Protein AF-0000000080481930 (afdb_homodimer)

pLDDT: mean 88.16, std 13.21, range [44.31, 98.88]

Sequence (294 aa):
MKNIRYVYTVGMKPEAVAERLAEASSGVLSLADGSRSYAIPAHVHHDAEGERLLFRLTDDGTSKKFEFIEATDEATFVCYEDAGTDSWSIFARGPIRVLPDDERPDETTINEMYGGGVRVFDEEIDDLEVHIVELELDELTGRETARMKNIRYVYTVGMKPEAVAERLAEASSGVLSLADGSRSYAIPAHVHHDAEGERLLFRLTDDGTSKKFEFIEATDEATFVCYEDAGTDSWSIFARGPIRVLPDDERPDETTINEMYGGGVRVFDEEIDDLEVHIVELELDELTGRETAR

Secondary structure (DSSP, 8-state):
-TT-PEEEEEEPPHHHHHHHHHH--EEEEEEEEBTEEEEEEEEEEEETTTTEEEEEEEE-S--HHHHHHHH-SBEEEEEEEEETTEEEEEEEEE-EEEPPGGGSPPHHHHHHHH-SPEEEESS-GGG-EEEEEEEE-SEEEEEEE--/-TT-PEEEEEEPPHHHHHHHHHH--EEEEEEEEBTEEEEEEEEEEEETTTTEEEEEEEE-S--HHHHHHHH-SBEEEEEEEEETTEEEEEEEEE-EEEPPGGGSPPHHHHHHHH-SPEEEESS-GGG-EEEEEEEE-SEEEEEEE--

Radius of gyration: 18.74 Å; Cα contacts (8 Å, |Δi|>4): 669; chains: 2; bounding box: 41×58×38 Å

InterPro domains:
  IPR012349 FMN-binding split barrel [G3DSA:2.30.110.10] (6-147)
  IPR024747 Pyridoxamine 5'-phosphate oxidase-related [PF12900] (15-143)

Solvent-accessible surface area (backbone atoms only — not comparable to full-atom values): 15583 Å² total; per-residue (Å²): 126,91,85,67,45,73,36,50,29,36,77,48,54,70,68,58,39,51,51,53,43,64,68,37,57,52,33,36,41,21,22,2,46,43,32,31,22,49,56,42,79,40,47,40,32,61,38,74,90,75,46,28,37,38,30,70,44,68,39,72,83,76,53,65,62,58,60,26,48,74,43,18,54,26,27,18,38,39,35,71,47,82,59,78,84,54,29,39,38,38,43,36,29,23,44,44,44,74,53,52,79,91,71,48,74,53,69,70,56,50,41,61,60,60,73,54,47,52,70,42,66,79,58,76,67,84,70,66,44,79,43,48,33,39,34,39,58,76,39,77,48,24,38,27,46,59,129,126,89,85,66,45,72,37,49,29,35,77,48,54,70,68,59,40,51,52,52,45,64,68,37,59,51,34,36,41,21,23,2,48,42,32,31,22,50,56,42,80,39,47,39,33,62,38,74,91,74,47,29,38,38,30,71,44,70,39,74,83,75,51,65,62,59,60,26,47,73,47,19,55,26,27,19,38,39,36,72,46,83,58,79,83,56,29,38,38,37,44,37,29,23,43,45,45,72,53,52,79,90,70,47,75,53,70,70,57,50,43,63,61,59,73,54,46,51,71,41,66,79,58,76,67,84,70,67,42,78,43,48,32,38,33,39,59,76,41,77,47,26,36,28,46,58,128

Foldseek 3Di:
DPPDDDWDKDWDDPVVLVVVLQVAQWWKKWFDAVPDIDIDIFGWFDDPVQQKIKTKDKDPPPDPPVVRLVRGQKMKTKDKDCPPQKIKMKIFMGGKDWDDPVPDDDPVVVCVRNVDDDDDPPDDPPDIDIIMMMGHGPDMIMMITDD/DPPDDDFDKDWDDPVVLVVVLQPAQWWKKWFDAVPDIDIDIFGWFDDPVQQKIKTKDKDPPPDPPVVRLVRGQKMKTKDKDCPPQKIKMKIFMGGKDWDDPVPDDDPVVVCVRNVDDDDDPPDDPPDIDIIMMMGHGPDMIMMITDD

Structure (mmCIF, N/CA/C/O backbone):
data_AF-0000000080481930-model_v1
#
loop_
_entity.id
_entity.type
_entity.pdbx_description
1 polymer 'Flavin-nucleotide-binding protein'
#
loop_
_atom_site.group_PDB
_atom_site.id
_atom_site.type_symbol
_atom_site.label_atom_id
_atom_site.label_alt_id
_atom_site.label_comp_id
_atom_site.label_asym_id
_atom_site.label_entity_id
_atom_site.label_seq_id
_atom_site.pdbx_PDB_ins_code
_atom_site.Cartn_x
_atom_site.Cartn_y
_atom_site.Cartn_z
_atom_site.occupancy
_atom_site.B_iso_or_equiv
_atom_site.auth_seq_id
_atom_site.auth_comp_id
_atom_site.auth_asym_id
_atom_site.auth_atom_id
_atom_site.pdbx_PDB_model_num
ATOM 1 N N . MET A 1 1 ? 7.074 25.516 13.188 1 44.31 1 MET A N 1
ATOM 2 C CA . MET A 1 1 ? 6.324 24.469 13.883 1 44.31 1 MET A CA 1
ATOM 3 C C . MET A 1 1 ? 7.129 23.906 15.047 1 44.31 1 MET A C 1
ATOM 5 O O . MET A 1 1 ? 8.094 23.172 14.844 1 44.31 1 MET A O 1
ATOM 9 N N . LYS A 1 2 ? 7.16 24.578 16.109 1 56.22 2 LYS A N 1
ATOM 10 C CA . LYS A 1 2 ? 8.125 24.453 17.203 1 56.22 2 LYS A CA 1
ATOM 11 C C . LYS A 1 2 ? 8.047 23.078 17.859 1 56.22 2 LYS A C 1
ATOM 13 O O . LYS A 1 2 ? 9.07 22.531 18.266 1 56.22 2 LYS A O 1
ATOM 18 N N . ASN A 1 3 ? 6.777 22.375 17.938 1 61.62 3 ASN A N 1
ATOM 19 C CA . ASN A 1 3 ? 6.707 21.188 18.781 1 61.62 3 ASN A CA 1
ATOM 20 C C . ASN A 1 3 ? 6.484 19.922 17.969 1 61.62 3 ASN A C 1
ATOM 22 O O . ASN A 1 3 ? 5.773 19.016 18.391 1 61.62 3 ASN A O 1
ATOM 26 N N . ILE A 1 4 ? 6.988 19.953 16.75 1 66.06 4 ILE A N 1
ATOM 27 C CA . ILE A 1 4 ? 6.836 18.734 15.945 1 66.06 4 ILE A CA 1
ATOM 28 C C . ILE A 1 4 ? 8.008 17.797 16.203 1 66.06 4 ILE A C 1
ATOM 30 O O . ILE A 1 4 ? 9.164 18.219 16.234 1 66.06 4 ILE A O 1
ATOM 34 N N . ARG A 1 5 ? 7.668 16.641 16.812 1 72.12 5 ARG A N 1
ATOM 35 C CA . ARG A 1 5 ? 8.695 15.609 16.922 1 72.12 5 ARG A CA 1
ATOM 36 C C . ARG A 1 5 ? 9.008 15 15.562 1 72.12 5 ARG A C 1
ATOM 38 O O . ARG A 1 5 ? 8.102 14.734 14.773 1 72.12 5 ARG A O 1
ATOM 45 N N . TYR A 1 6 ? 10.281 14.938 15.258 1 76.12 6 TYR A N 1
ATOM 46 C CA . TYR A 1 6 ? 10.727 14.328 14.008 1 76.12 6 TYR A CA 1
ATOM 47 C C . TYR A 1 6 ? 11.289 12.938 14.258 1 76.12 6 TYR A C 1
ATOM 49 O O . TYR A 1 6 ? 12.047 12.719 15.203 1 76.12 6 TYR A O 1
ATOM 57 N N . VAL A 1 7 ? 10.719 12.023 13.602 1 77.19 7 VAL A N 1
ATOM 58 C CA . VAL A 1 7 ? 11.289 10.68 13.602 1 77.19 7 VAL A CA 1
ATOM 59 C C . VAL A 1 7 ? 12.156 10.484 12.359 1 77.19 7 VAL A C 1
ATOM 61 O O . VAL A 1 7 ? 11.648 10.453 11.234 1 77.19 7 VAL A O 1
ATOM 64 N N . TYR A 1 8 ? 13.344 10.273 12.562 1 83.25 8 TYR A N 1
ATOM 65 C CA . TYR A 1 8 ? 14.289 10.156 11.461 1 83.25 8 TYR A CA 1
ATOM 66 C C . TYR A 1 8 ? 14.383 8.711 10.977 1 83.25 8 TYR A C 1
ATOM 68 O O . TYR A 1 8 ? 14.477 7.785 11.781 1 83.25 8 TYR A O 1
ATOM 76 N N . THR A 1 9 ? 14.25 8.531 9.664 1 86.12 9 THR A N 1
ATOM 77 C CA . THR A 1 9 ? 14.43 7.223 9.047 1 86.12 9 THR A CA 1
ATOM 78 C C . THR A 1 9 ? 15.703 7.195 8.195 1 86.12 9 THR A C 1
ATOM 80 O O . THR A 1 9 ? 16.094 8.211 7.621 1 86.12 9 THR A O 1
ATOM 83 N N . VAL A 1 10 ? 16.312 6.051 8.156 1 90.56 10 VAL A N 1
ATOM 84 C CA . VAL A 1 10 ? 17.547 5.875 7.391 1 90.56 10 VAL A CA 1
ATOM 85 C C . VAL A 1 10 ? 17.391 4.691 6.438 1 90.56 10 VAL A C 1
ATOM 87 O O . VAL A 1 10 ? 16.547 3.822 6.645 1 90.56 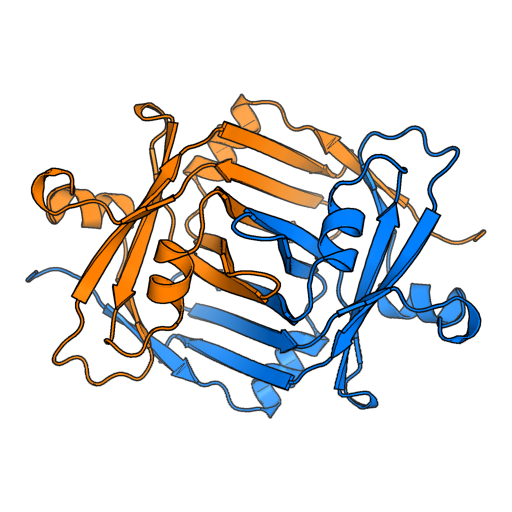10 VAL A O 1
ATOM 90 N N . GLY A 1 11 ? 18.266 4.699 5.441 1 93.69 11 GLY A N 1
ATOM 91 C CA . GLY A 1 11 ? 18.281 3.58 4.512 1 93.69 11 GLY A CA 1
ATOM 92 C C . GLY A 1 11 ? 18.766 2.287 5.137 1 93.69 11 GLY A C 1
ATOM 93 O O . GLY A 1 11 ? 19.672 2.301 5.973 1 93.69 11 GLY A O 1
ATOM 94 N N . MET A 1 12 ? 18.156 1.251 4.719 1 95.06 12 MET A N 1
ATOM 95 C CA . MET A 1 12 ? 18.609 -0.072 5.133 1 95.06 12 MET A CA 1
ATOM 96 C C . MET A 1 12 ? 19.703 -0.59 4.199 1 95.06 12 MET A C 1
ATOM 98 O O . MET A 1 12 ? 19.703 -0.281 3.008 1 95.06 12 MET A O 1
ATOM 102 N N . LYS A 1 13 ? 20.594 -1.407 4.812 1 96 13 LYS A N 1
ATOM 103 C CA . LYS A 1 13 ? 21.547 -2.113 3.959 1 96 13 LYS A CA 1
ATOM 104 C C . LYS A 1 13 ? 20.844 -3.158 3.098 1 96 13 LYS A C 1
ATOM 106 O O . LYS A 1 13 ? 19.812 -3.711 3.498 1 96 13 LYS A O 1
ATOM 111 N N . PRO A 1 14 ? 21.406 -3.422 1.912 1 95.44 14 PRO A N 1
ATOM 112 C CA . PRO A 1 14 ? 20.766 -4.371 0.993 1 95.44 14 PRO A CA 1
ATOM 113 C C . PRO A 1 14 ? 20.5 -5.727 1.642 1 95.44 14 PRO A C 1
ATOM 115 O O . PRO A 1 14 ? 19.469 -6.348 1.37 1 95.44 14 PRO A O 1
ATOM 118 N N . GLU A 1 15 ? 21.375 -6.152 2.475 1 96.19 15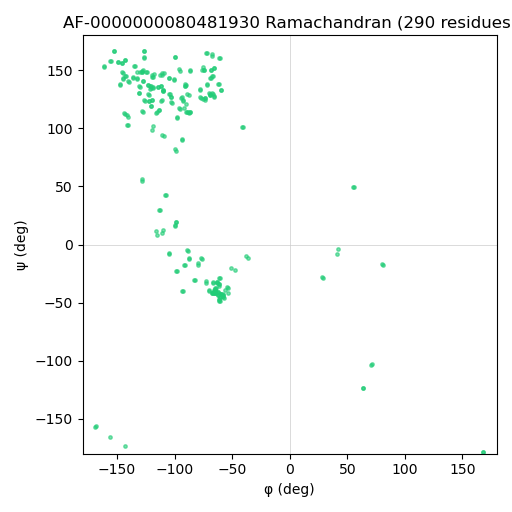 GLU A N 1
ATOM 119 C CA . GLU A 1 15 ? 21.203 -7.449 3.123 1 96.19 15 GLU A CA 1
ATOM 120 C C . GLU A 1 15 ? 20 -7.449 4.051 1 96.19 15 GLU A C 1
ATOM 122 O O . GLU A 1 15 ? 19.266 -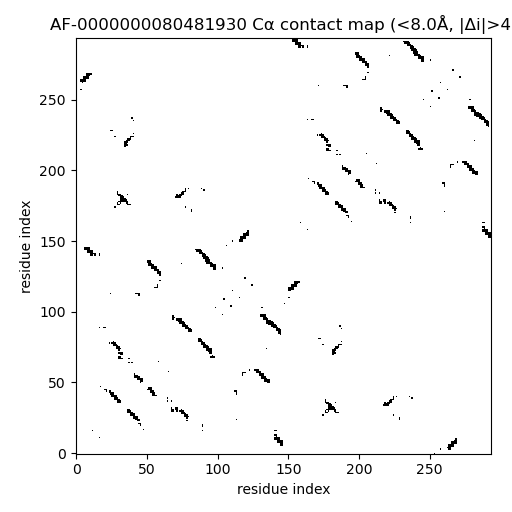8.445 4.133 1 96.19 15 GLU A O 1
ATOM 127 N N . ALA A 1 16 ? 19.812 -6.363 4.793 1 96.25 16 ALA A N 1
ATOM 128 C CA . ALA A 1 16 ? 18.672 -6.23 5.684 1 96.25 16 ALA A CA 1
ATOM 129 C C . ALA A 1 16 ? 17.359 -6.18 4.891 1 96.25 16 ALA A C 1
ATOM 131 O O . ALA A 1 16 ? 16.359 -6.754 5.305 1 96.25 16 ALA A O 1
ATOM 132 N N . VAL A 1 17 ? 17.391 -5.484 3.756 1 96.94 17 VAL A N 1
ATOM 133 C CA . VAL A 1 17 ? 16.219 -5.414 2.879 1 96.94 17 VAL A CA 1
ATOM 134 C C . VAL A 1 17 ? 15.852 -6.812 2.398 1 96.94 17 VAL A C 1
ATOM 136 O O . VAL A 1 17 ? 14.688 -7.215 2.473 1 96.94 17 VAL A O 1
ATOM 139 N N . ALA A 1 18 ? 16.844 -7.543 1.927 1 95.25 18 ALA A N 1
ATOM 140 C CA . ALA A 1 18 ? 16.625 -8.898 1.422 1 95.25 18 ALA A CA 1
ATOM 141 C C . ALA A 1 18 ? 16.062 -9.805 2.514 1 95.25 18 ALA A C 1
ATOM 143 O O . ALA A 1 18 ? 15.172 -10.617 2.258 1 95.25 18 ALA A O 1
ATOM 144 N N . GLU A 1 19 ? 16.594 -9.695 3.676 1 95.62 19 GLU A N 1
ATOM 145 C CA . GLU A 1 19 ? 16.141 -10.5 4.801 1 95.62 19 GLU A CA 1
ATOM 146 C C . GLU A 1 19 ? 14.672 -10.219 5.129 1 95.62 19 GLU A C 1
ATOM 148 O O . GLU A 1 19 ? 13.875 -11.141 5.297 1 95.62 19 GLU A O 1
ATOM 153 N N . ARG A 1 20 ? 14.328 -8.953 5.207 1 94.94 20 ARG A N 1
ATOM 154 C CA . ARG A 1 20 ? 12.953 -8.586 5.523 1 94.94 20 ARG A CA 1
ATOM 155 C C . ARG A 1 20 ? 11.992 -9.031 4.418 1 94.94 20 ARG A C 1
ATOM 157 O O . ARG A 1 20 ? 10.883 -9.477 4.699 1 94.94 20 ARG A O 1
ATOM 164 N N . LEU A 1 21 ? 12.453 -8.906 3.219 1 95.12 21 LEU A N 1
ATOM 165 C CA . LEU A 1 21 ? 11.617 -9.336 2.102 1 95.12 21 LEU A CA 1
ATOM 166 C C . LEU A 1 21 ? 11.414 -10.844 2.115 1 95.12 21 LEU A C 1
ATOM 168 O O . LEU A 1 21 ? 10.328 -11.336 1.803 1 95.12 21 LEU A O 1
ATOM 172 N N . ALA A 1 22 ? 12.461 -11.547 2.404 1 92.94 22 ALA A N 1
ATOM 173 C CA . ALA A 1 22 ? 12.375 -13 2.463 1 92.94 22 ALA A CA 1
ATOM 174 C C . ALA A 1 22 ? 11.383 -13.453 3.525 1 92.94 22 ALA A C 1
ATOM 176 O O . ALA A 1 22 ? 10.742 -14.5 3.381 1 92.94 22 ALA A O 1
ATOM 177 N N . GLU A 1 23 ? 11.211 -12.672 4.551 1 91.25 23 GLU A N 1
ATOM 178 C CA . GLU A 1 23 ? 10.328 -13.008 5.664 1 91.25 23 GLU A CA 1
ATOM 179 C C . GLU A 1 23 ? 8.914 -12.484 5.434 1 91.25 23 GLU A C 1
ATOM 181 O O . GLU A 1 23 ? 7.969 -12.906 6.105 1 91.25 23 GLU A O 1
ATOM 186 N N . ALA A 1 24 ? 8.852 -11.57 4.52 1 90.25 24 ALA A N 1
ATOM 187 C CA . ALA A 1 24 ? 7.547 -10.961 4.281 1 90.25 24 ALA A CA 1
ATOM 188 C C . ALA A 1 24 ? 6.586 -11.961 3.639 1 90.25 24 ALA A C 1
ATOM 190 O O . ALA A 1 24 ? 6.938 -12.625 2.662 1 90.25 24 ALA A O 1
ATOM 191 N N . SER A 1 25 ? 5.387 -12.109 4.227 1 90.06 25 SER A N 1
ATOM 192 C CA . SER A 1 25 ? 4.355 -12.969 3.656 1 90.06 25 SER A CA 1
ATOM 193 C C . SER A 1 25 ? 3.346 -12.164 2.848 1 90.06 25 SER A C 1
ATOM 195 O O . SER A 1 25 ? 2.658 -12.703 1.982 1 90.06 25 SER A O 1
ATOM 197 N N . SER A 1 26 ? 3.256 -10.867 3.16 1 92.94 26 SER A N 1
ATOM 198 C CA . SER A 1 26 ? 2.289 -10.016 2.475 1 92.94 26 SER A CA 1
ATOM 199 C C . SER A 1 26 ? 2.752 -8.562 2.443 1 92.94 26 SER A C 1
ATOM 201 O O . SER A 1 26 ? 3.684 -8.188 3.16 1 92.94 26 SER A O 1
ATOM 203 N N . GLY A 1 27 ? 2.123 -7.762 1.64 1 96.38 27 GLY A N 1
ATOM 204 C CA . GLY A 1 27 ? 2.254 -6.324 1.482 1 96.38 27 GLY A CA 1
ATOM 205 C C . GLY A 1 27 ? 1.151 -5.711 0.637 1 96.38 27 GLY A C 1
ATOM 206 O O . GLY A 1 27 ? 0.035 -6.234 0.592 1 96.38 27 GLY A O 1
ATOM 207 N N . VAL A 1 28 ? 1.446 -4.578 0.073 1 97.81 28 VAL A N 1
ATOM 208 C CA . VAL A 1 28 ? 0.467 -3.891 -0.762 1 97.81 28 VAL A CA 1
ATOM 209 C C . VAL A 1 28 ? 1.027 -3.707 -2.17 1 97.81 28 VAL A C 1
ATOM 211 O O . VAL A 1 28 ? 2.092 -3.111 -2.348 1 97.81 28 VAL A O 1
ATOM 214 N N . LEU A 1 29 ? 0.359 -4.266 -3.123 1 98.38 29 LEU A N 1
ATOM 215 C CA . LEU A 1 29 ? 0.676 -4.09 -4.535 1 98.38 29 LEU A CA 1
ATOM 216 C C . LEU A 1 29 ? -0.125 -2.939 -5.133 1 98.38 29 LEU A C 1
ATOM 218 O O . LEU A 1 29 ? -1.356 -2.932 -5.062 1 98.38 29 LEU A O 1
ATOM 222 N N . SER A 1 30 ? 0.559 -1.999 -5.691 1 98.69 30 SER A N 1
ATOM 223 C CA . SER A 1 30 ? -0.059 -0.799 -6.242 1 98.69 30 SER A CA 1
ATOM 224 C C . SER A 1 30 ? 0.025 -0.787 -7.766 1 98.69 30 SER A C 1
ATOM 226 O O . SER A 1 30 ? 1.093 -1.018 -8.336 1 98.69 30 SER A O 1
ATOM 228 N N . LEU A 1 31 ? -1.053 -0.501 -8.406 1 98.69 31 LEU A N 1
ATOM 229 C CA . LEU A 1 31 ? -1.226 -0.505 -9.859 1 98.69 31 LEU A CA 1
ATOM 230 C C . LEU A 1 31 ? -1.786 0.829 -10.344 1 98.69 31 LEU A C 1
ATOM 232 O O . LEU A 1 31 ? -2.225 1.651 -9.531 1 98.69 31 LEU A O 1
ATOM 236 N N . ALA A 1 32 ? -1.719 1.029 -11.656 1 98.69 32 ALA A N 1
ATOM 237 C CA . ALA A 1 32 ? -2.143 2.324 -12.18 1 98.69 32 ALA A CA 1
ATOM 238 C C . ALA A 1 32 ? -2.824 2.17 -13.539 1 98.69 32 ALA A C 1
ATOM 240 O O . ALA A 1 32 ? -2.432 1.321 -14.344 1 98.69 32 ALA A O 1
ATOM 241 N N . ASP A 1 33 ? -3.801 2.936 -13.766 1 98.44 33 ASP A N 1
ATOM 242 C CA . ASP A 1 33 ? -4.461 3.152 -15.055 1 98.44 33 ASP A CA 1
ATOM 243 C C . ASP A 1 33 ? -4.836 4.621 -15.234 1 98.44 33 ASP A C 1
ATOM 245 O O . ASP A 1 33 ? -5.871 5.074 -14.742 1 98.44 33 ASP A O 1
ATOM 249 N N . GLY A 1 34 ? -4.023 5.324 -16.047 1 98.31 34 GLY A N 1
ATOM 250 C CA . GLY A 1 34 ? -4.223 6.762 -16.125 1 98.31 34 GLY A CA 1
ATOM 251 C C . GLY A 1 34 ? -3.967 7.473 -14.82 1 98.31 34 GLY A C 1
ATOM 252 O O . GLY A 1 34 ? -2.879 7.359 -14.25 1 98.31 34 GLY A O 1
ATOM 253 N N . SER A 1 35 ? -4.984 8.195 -14.359 1 98.62 35 SER A N 1
ATOM 254 C CA . SER A 1 35 ? -4.875 8.945 -13.109 1 98.62 35 SER A CA 1
ATOM 255 C C . SER A 1 35 ? -5.527 8.195 -11.953 1 98.62 35 SER A C 1
ATOM 257 O O . SER A 1 35 ? -5.793 8.773 -10.898 1 98.62 35 SER A O 1
ATOM 259 N N . ARG A 1 36 ? -5.766 6.922 -12.164 1 98.5 36 ARG A N 1
ATOM 260 C CA . ARG A 1 36 ? -6.402 6.09 -11.148 1 98.5 36 ARG A CA 1
ATOM 261 C C . ARG A 1 36 ? -5.422 5.066 -10.586 1 98.5 36 ARG A C 1
ATOM 263 O O . ARG A 1 36 ? -4.793 4.32 -11.336 1 98.5 36 ARG A O 1
ATOM 270 N N . SER A 1 37 ? -5.254 5.074 -9.336 1 98.44 37 SER A N 1
ATOM 271 C CA . SER A 1 37 ? -4.465 4.043 -8.672 1 98.44 37 SER A CA 1
ATOM 272 C C . SER A 1 37 ? -5.352 2.93 -8.133 1 98.44 37 SER A C 1
ATOM 274 O O . SER A 1 37 ? -6.523 3.156 -7.824 1 98.44 37 SER A O 1
ATOM 276 N N . TYR A 1 38 ? -4.844 1.761 -8.062 1 97.38 38 TYR A N 1
ATOM 277 C CA . TYR A 1 38 ? -5.512 0.604 -7.477 1 97.38 38 TYR A CA 1
ATOM 278 C C . TYR A 1 38 ? -4.523 -0.254 -6.695 1 97.38 38 TYR A C 1
ATOM 280 O O . TYR A 1 38 ? -3.631 -0.873 -7.277 1 97.38 38 TYR A O 1
ATOM 288 N N . ALA A 1 39 ? -4.664 -0.275 -5.41 1 97.62 39 ALA A N 1
ATOM 289 C CA . ALA A 1 39 ? -3.773 -1.046 -4.543 1 97.62 39 ALA A CA 1
ATOM 290 C C . ALA A 1 39 ? -4.516 -2.205 -3.887 1 97.62 39 ALA A C 1
ATOM 292 O O . ALA A 1 39 ? -5.672 -2.061 -3.482 1 97.62 39 ALA A O 1
ATOM 293 N N . ILE A 1 40 ? -3.857 -3.295 -3.684 1 94.69 40 ILE A N 1
ATOM 294 C CA . ILE A 1 40 ? -4.461 -4.465 -3.053 1 94.69 40 ILE A CA 1
ATOM 295 C C . ILE A 1 40 ? -3.459 -5.113 -2.104 1 94.69 40 ILE A C 1
ATOM 297 O O . ILE A 1 40 ? -2.26 -5.148 -2.387 1 94.69 40 ILE A O 1
ATOM 301 N N . PRO A 1 41 ? -3.984 -5.566 -0.958 1 94.38 41 PRO A N 1
ATOM 302 C CA . PRO A 1 41 ? -3.119 -6.484 -0.214 1 94.38 41 PRO A CA 1
ATOM 303 C C . PRO A 1 41 ? -2.811 -7.762 -0.989 1 94.38 41 PRO A C 1
ATOM 305 O O . PRO A 1 41 ? -3.686 -8.305 -1.667 1 94.38 41 PRO A O 1
ATOM 308 N N . ALA A 1 42 ? -1.593 -8.227 -0.955 1 92.75 42 ALA A N 1
ATOM 309 C CA . ALA A 1 42 ? -1.213 -9.406 -1.722 1 92.75 42 ALA A CA 1
ATOM 310 C C . ALA A 1 42 ? -0.138 -10.211 -0.994 1 92.75 42 ALA A C 1
ATOM 312 O O . ALA A 1 42 ? 0.79 -9.641 -0.418 1 92.75 42 ALA A O 1
ATOM 313 N N . HIS A 1 43 ? -0.319 -11.523 -1.01 1 91.5 43 HIS A N 1
ATOM 314 C CA . HIS A 1 43 ? 0.778 -12.391 -0.604 1 91.5 43 HIS A CA 1
ATOM 315 C C . HIS A 1 43 ? 1.935 -12.32 -1.595 1 91.5 43 HIS A C 1
ATOM 317 O O . HIS A 1 43 ? 1.717 -12.25 -2.807 1 91.5 43 HIS A O 1
ATOM 323 N N . VAL A 1 44 ? 3.127 -12.422 -1.032 1 95.31 44 VAL A N 1
ATOM 324 C CA . VAL A 1 44 ? 4.285 -12.211 -1.893 1 95.31 44 VAL A CA 1
ATOM 325 C C . VAL A 1 44 ? 5.34 -13.281 -1.609 1 95.31 44 VAL A C 1
ATOM 327 O O . VAL A 1 44 ? 5.48 -13.734 -0.473 1 95.31 44 VAL A O 1
ATOM 330 N N . HIS A 1 45 ? 5.984 -13.68 -2.617 1 95.38 45 HIS A N 1
ATOM 331 C CA . HIS A 1 45 ? 7.215 -14.453 -2.541 1 95.38 45 HIS A CA 1
ATOM 332 C C . HIS A 1 45 ? 8.375 -13.719 -3.205 1 95.38 45 HIS A C 1
ATOM 334 O O . HIS A 1 45 ? 8.273 -13.305 -4.363 1 95.38 45 HIS A O 1
ATOM 340 N N . HIS A 1 46 ? 9.414 -13.531 -2.455 1 96.88 46 HIS A N 1
ATOM 341 C CA . HIS A 1 46 ? 10.609 -12.93 -3.018 1 96.88 46 HIS A CA 1
ATOM 342 C C . HIS A 1 46 ? 11.508 -13.984 -3.66 1 96.88 46 HIS A C 1
ATOM 344 O O . HIS A 1 46 ? 12.047 -14.852 -2.969 1 96.88 46 HIS A O 1
ATOM 350 N N . ASP A 1 47 ? 11.664 -13.93 -4.926 1 95.31 47 ASP A N 1
ATOM 351 C CA . ASP A 1 47 ? 12.625 -14.742 -5.66 1 95.31 47 ASP A CA 1
ATOM 352 C C . ASP A 1 47 ? 13.945 -13.992 -5.844 1 95.31 47 ASP A C 1
ATOM 354 O O . ASP A 1 47 ? 14.164 -13.344 -6.867 1 95.31 47 ASP A O 1
ATOM 358 N N . ALA A 1 48 ? 14.852 -14.156 -4.93 1 92.94 48 ALA A N 1
ATOM 359 C CA . ALA A 1 48 ? 16.094 -13.398 -4.902 1 92.94 48 ALA A CA 1
ATOM 360 C C . ALA A 1 48 ? 16.953 -13.711 -6.121 1 92.94 48 ALA A C 1
ATOM 362 O O . ALA A 1 48 ? 17.562 -12.812 -6.707 1 92.94 48 ALA A O 1
ATOM 363 N N . GLU A 1 49 ? 17.047 -14.906 -6.527 1 92 49 GLU A N 1
ATOM 364 C CA . GLU A 1 49 ? 17.859 -15.312 -7.668 1 92 49 GLU A CA 1
ATOM 365 C C . GLU A 1 49 ? 17.344 -14.695 -8.961 1 92 49 GLU A C 1
ATOM 367 O O . GLU A 1 49 ? 18.125 -14.273 -9.812 1 92 49 GLU A O 1
ATOM 372 N N . GLY A 1 50 ? 16.062 -14.609 -9.07 1 93.56 50 GLY A N 1
ATOM 373 C CA . GLY A 1 50 ? 15.453 -14.055 -10.273 1 93.56 50 GLY A CA 1
ATOM 374 C C . GLY A 1 50 ? 15.273 -12.555 -10.203 1 93.56 50 GLY A C 1
ATOM 375 O O . GLY A 1 50 ? 14.789 -11.938 -11.156 1 93.56 50 GLY A O 1
ATOM 376 N N . GLU A 1 51 ? 15.57 -11.93 -9.023 1 95.75 51 GLU A N 1
ATOM 377 C CA . GLU A 1 51 ? 15.398 -10.5 -8.805 1 95.75 51 GLU A CA 1
ATOM 378 C C . GLU A 1 51 ? 13.969 -10.062 -9.102 1 95.75 51 GLU A C 1
ATOM 380 O O . GLU A 1 51 ? 13.742 -9.117 -9.852 1 95.75 51 GLU A O 1
ATOM 385 N N . ARG A 1 52 ? 13.117 -10.812 -8.523 1 97.94 52 ARG A N 1
ATOM 386 C CA . ARG A 1 52 ? 11.703 -10.539 -8.781 1 97.94 52 ARG A CA 1
ATOM 387 C C . ARG A 1 52 ? 10.852 -10.898 -7.57 1 97.94 52 ARG A C 1
ATOM 389 O O . ARG A 1 52 ? 11.297 -11.633 -6.684 1 97.94 52 ARG A O 1
ATOM 396 N N . LEU A 1 53 ? 9.727 -10.297 -7.523 1 98.31 53 LEU A N 1
ATOM 397 C CA . LEU A 1 53 ? 8.656 -10.688 -6.621 1 98.31 53 LEU A CA 1
ATOM 398 C C . LEU A 1 53 ? 7.547 -11.414 -7.371 1 98.31 53 LEU A C 1
ATOM 400 O O . LEU A 1 53 ? 7.211 -11.047 -8.5 1 98.31 53 LEU A O 1
ATOM 404 N N . LEU A 1 54 ? 6.98 -12.391 -6.711 1 97.25 54 LEU A N 1
ATOM 405 C CA . LEU A 1 54 ? 5.867 -13.156 -7.266 1 97.25 54 LEU A CA 1
ATOM 406 C C . LEU A 1 54 ? 4.637 -13.055 -6.371 1 97.25 54 LEU A C 1
ATOM 408 O O . LEU A 1 54 ? 4.746 -13.18 -5.148 1 97.25 54 LEU A O 1
ATOM 412 N N . PHE A 1 55 ? 3.498 -12.82 -6.984 1 95.75 55 PHE A N 1
ATOM 413 C CA . PHE A 1 55 ? 2.217 -12.727 -6.293 1 95.75 55 PHE A CA 1
ATOM 414 C C . PHE A 1 55 ? 1.236 -13.758 -6.824 1 95.75 55 PHE A C 1
ATOM 416 O O . PHE A 1 55 ? 1.125 -13.953 -8.039 1 95.75 55 PHE A O 1
ATOM 423 N N . ARG A 1 56 ? 0.539 -14.391 -5.941 1 92.19 56 ARG A N 1
ATOM 424 C CA . ARG A 1 56 ? -0.561 -15.273 -6.297 1 92.19 56 ARG A CA 1
ATOM 425 C C . ARG A 1 56 ? -1.9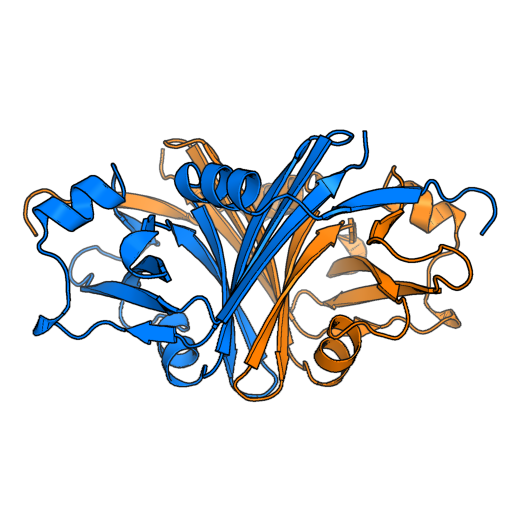04 -14.57 -6.164 1 92.19 56 ARG A C 1
ATOM 427 O O . ARG A 1 56 ? -2.332 -14.242 -5.059 1 92.19 56 ARG A O 1
ATOM 434 N N . LEU A 1 57 ? -2.529 -14.297 -7.254 1 91.31 57 LEU A N 1
ATOM 435 C CA . LEU A 1 57 ? -3.779 -13.547 -7.254 1 91.31 57 LEU A CA 1
ATOM 436 C C . LEU A 1 57 ? -4.91 -14.367 -7.859 1 91.31 57 LEU A C 1
ATOM 438 O O . LEU A 1 57 ? -4.703 -15.086 -8.844 1 91.31 57 LEU A O 1
ATOM 442 N N . THR A 1 58 ? -6.043 -14.164 -7.281 1 86.31 58 THR A N 1
ATOM 443 C CA . THR A 1 58 ? -7.223 -14.852 -7.805 1 86.31 58 THR A CA 1
ATOM 444 C C . THR A 1 58 ? -8.047 -13.914 -8.68 1 86.31 58 THR A C 1
ATOM 446 O O . THR A 1 58 ? -8.062 -12.703 -8.461 1 86.31 58 THR A O 1
ATOM 449 N N . ASP A 1 59 ? -8.547 -14.516 -9.68 1 79.94 59 ASP A N 1
ATOM 450 C CA . ASP A 1 59 ? -9.43 -13.805 -10.602 1 79.94 59 ASP A CA 1
ATOM 451 C C . ASP A 1 59 ? -10.836 -14.406 -10.586 1 79.94 59 ASP A C 1
ATOM 453 O O . ASP A 1 59 ? -11.023 -15.562 -10.953 1 79.94 59 ASP A O 1
ATOM 457 N N . ASP A 1 60 ? -11.773 -13.602 -10.094 1 67.62 60 ASP A N 1
ATOM 458 C CA . ASP A 1 60 ? -13.141 -14.109 -10.188 1 67.62 60 ASP A CA 1
ATOM 459 C C . ASP A 1 60 ? -13.859 -13.516 -11.391 1 67.62 60 ASP A C 1
ATOM 461 O O . ASP A 1 60 ? -15.086 -13.586 -11.484 1 67.62 60 ASP A O 1
ATOM 465 N N . GLY A 1 61 ? -13.109 -13.023 -12.305 1 62.53 61 GLY A N 1
ATOM 466 C CA . GLY A 1 61 ? -13.664 -12.461 -13.523 1 62.53 61 GLY A CA 1
ATOM 467 C C . GLY A 1 61 ? -14.188 -11.055 -13.352 1 62.53 61 GLY A C 1
ATOM 468 O O . GLY A 1 61 ? -14.508 -10.375 -14.336 1 62.53 61 GLY A O 1
ATOM 469 N N . THR A 1 62 ? -14.391 -10.633 -12.242 1 56.88 62 THR A N 1
ATOM 470 C CA . THR A 1 62 ? -14.977 -9.32 -11.977 1 56.88 62 THR A CA 1
ATOM 471 C C . THR A 1 62 ? -13.945 -8.383 -11.359 1 56.88 62 THR A C 1
ATOM 473 O O . THR A 1 62 ? -14.234 -7.211 -11.102 1 56.88 62 THR A O 1
ATOM 476 N N . SER A 1 63 ? -12.695 -8.898 -11.398 1 66.69 63 SER A N 1
ATOM 477 C CA . SER A 1 63 ? -11.773 -8.18 -10.531 1 66.69 63 SER A CA 1
ATOM 478 C C . SER A 1 63 ? -11.086 -7.039 -11.273 1 66.69 63 SER A C 1
ATOM 480 O O . SER A 1 63 ? -10.633 -7.211 -12.406 1 66.69 63 SER A O 1
ATOM 482 N N . LYS A 1 64 ? -11.219 -5.879 -10.844 1 83.25 64 LYS A N 1
ATOM 483 C CA . LYS A 1 64 ? -10.539 -4.656 -11.258 1 83.25 64 LYS A CA 1
ATOM 484 C C . LYS A 1 64 ? -9.023 -4.848 -11.273 1 83.25 64 LYS A C 1
ATOM 486 O O . LYS A 1 64 ? -8.32 -4.199 -12.055 1 83.25 64 LYS A O 1
ATOM 491 N N . LYS A 1 65 ? -8.594 -5.832 -10.57 1 86.5 65 LYS A N 1
ATOM 492 C CA . LYS A 1 65 ? -7.145 -5.891 -10.375 1 86.5 65 LYS A CA 1
ATOM 493 C C . LYS A 1 65 ? -6.43 -6.312 -11.656 1 86.5 65 LYS A C 1
ATOM 495 O O . LYS A 1 65 ? -5.375 -5.77 -11.992 1 86.5 65 LYS A O 1
ATOM 500 N N . PHE A 1 66 ? -7.008 -7.129 -12.508 1 91.25 66 PHE A N 1
ATOM 501 C CA . PHE A 1 66 ? -6.293 -7.586 -13.688 1 91.25 66 PHE A CA 1
ATOM 502 C C . PHE A 1 66 ? -6.391 -6.555 -14.812 1 91.25 66 PHE A C 1
ATOM 504 O O . PHE A 1 66 ? -5.477 -6.434 -15.625 1 91.25 66 PHE A O 1
ATOM 511 N N . GLU A 1 67 ? -7.469 -5.824 -14.852 1 93.69 67 GLU A N 1
ATOM 512 C CA . GLU A 1 67 ? -7.516 -4.684 -15.766 1 93.69 67 GLU A CA 1
ATOM 513 C C . GLU A 1 67 ? -6.402 -3.684 -15.453 1 93.69 67 GLU A C 1
ATOM 515 O O . GLU A 1 67 ? -5.73 -3.193 -16.359 1 93.69 67 GLU A O 1
ATOM 520 N N . PHE A 1 68 ? -6.191 -3.43 -14.188 1 96.81 68 PHE A N 1
ATOM 521 C CA . PHE A 1 68 ? -5.133 -2.512 -13.789 1 96.81 68 PHE A CA 1
ATOM 522 C C . PHE A 1 68 ? -3.76 -3.096 -14.102 1 96.81 68 PHE A C 1
ATOM 524 O O . PHE A 1 68 ? -2.848 -2.369 -14.5 1 96.81 68 PHE A O 1
ATOM 531 N N . ILE A 1 69 ? -3.611 -4.367 -13.844 1 96.88 69 ILE A N 1
ATOM 532 C CA . ILE A 1 69 ? -2.322 -4.984 -14.141 1 96.88 69 ILE A CA 1
ATOM 533 C C . ILE A 1 69 ? -1.994 -4.812 -15.625 1 96.88 69 ILE A C 1
ATOM 535 O O . ILE A 1 69 ? -0.859 -4.488 -15.977 1 96.88 69 ILE A O 1
ATOM 539 N N . GLU A 1 70 ? -2.957 -5.012 -16.516 1 96.25 70 GLU A N 1
ATOM 540 C CA . GLU A 1 70 ? -2.756 -4.863 -17.953 1 96.25 70 GLU A CA 1
ATOM 541 C C . GLU A 1 70 ? -2.387 -3.426 -18.312 1 96.25 70 GLU A C 1
ATOM 543 O O . GLU A 1 70 ? -1.62 -3.193 -19.25 1 96.25 70 GLU A O 1
ATOM 548 N N . ALA A 1 71 ? -2.889 -2.51 -17.609 1 98.06 71 ALA A N 1
ATOM 549 C CA . ALA A 1 71 ? -2.688 -1.094 -17.906 1 98.06 71 ALA A CA 1
ATOM 550 C C . ALA A 1 71 ? -1.406 -0.573 -17.25 1 98.06 71 ALA A C 1
ATOM 552 O O . ALA A 1 71 ? -0.948 0.528 -17.578 1 98.06 71 ALA A O 1
ATOM 553 N N . THR A 1 72 ? -0.794 -1.329 -16.359 1 98.62 72 THR A N 1
ATOM 554 C CA . THR A 1 72 ? 0.333 -0.863 -15.555 1 98.62 72 THR A CA 1
ATOM 555 C C . THR A 1 72 ? 1.657 -1.243 -16.203 1 98.62 72 THR A C 1
ATOM 557 O O . THR A 1 72 ? 1.917 -2.422 -16.453 1 98.62 72 THR A O 1
ATOM 560 N N . ASP A 1 73 ? 2.541 -0.237 -16.422 1 98.62 73 ASP A N 1
ATOM 561 C CA . ASP A 1 73 ? 3.895 -0.486 -16.906 1 98.62 73 ASP A CA 1
ATOM 562 C C . ASP A 1 73 ? 4.879 -0.631 -15.75 1 98.62 73 ASP A C 1
ATOM 564 O O . ASP A 1 73 ? 5.852 -1.386 -15.844 1 98.62 73 ASP A O 1
ATOM 568 N N . GLU A 1 74 ? 4.695 0.156 -14.805 1 98.75 74 GLU A N 1
ATOM 569 C CA . GLU A 1 74 ? 5.523 0.131 -13.602 1 98.75 74 GLU A CA 1
ATOM 570 C C . GLU A 1 74 ? 4.66 0.064 -12.344 1 98.75 74 GLU A C 1
ATOM 572 O O . GLU A 1 74 ? 3.898 0.99 -12.055 1 98.75 74 GLU A O 1
ATOM 577 N N . ALA A 1 75 ? 4.73 -0.995 -11.617 1 98.88 75 ALA A N 1
ATOM 578 C CA . ALA A 1 75 ? 3.998 -1.194 -10.367 1 98.88 75 ALA A CA 1
ATOM 579 C C . ALA A 1 75 ? 4.891 -0.931 -9.164 1 98.88 75 ALA A C 1
ATOM 581 O O . ALA A 1 75 ? 6.117 -0.866 -9.289 1 98.88 75 ALA A O 1
ATOM 582 N N . THR A 1 76 ? 4.344 -0.7 -8.031 1 98.75 76 THR A N 1
ATOM 583 C CA . THR A 1 76 ? 5.035 -0.572 -6.754 1 98.75 76 THR A CA 1
ATOM 584 C C . THR A 1 76 ? 4.492 -1.579 -5.742 1 98.75 76 THR A C 1
ATOM 586 O O . THR A 1 76 ? 3.289 -1.84 -5.703 1 98.75 76 THR A O 1
ATOM 589 N N . PHE A 1 77 ? 5.32 -2.176 -5.023 1 98.81 77 PHE A N 1
ATOM 590 C CA . PHE A 1 77 ? 4.992 -3.01 -3.871 1 98.81 77 PHE A CA 1
ATOM 591 C C . PHE A 1 77 ? 5.613 -2.447 -2.6 1 98.81 77 PHE A C 1
ATOM 593 O O . PHE A 1 77 ? 6.781 -2.055 -2.596 1 98.81 77 PHE A O 1
ATOM 600 N N . VAL A 1 78 ? 4.848 -2.396 -1.528 1 98.38 78 VAL A N 1
ATOM 601 C CA . VAL A 1 78 ? 5.34 -1.934 -0.235 1 98.38 78 VAL A CA 1
ATOM 602 C C . VAL A 1 78 ? 4.957 -2.936 0.853 1 98.38 78 VAL A C 1
ATOM 604 O O . VAL A 1 78 ? 3.805 -3.365 0.93 1 98.38 78 VAL A O 1
ATOM 607 N N . CYS A 1 79 ? 5.875 -3.326 1.645 1 97.12 79 CYS A N 1
ATOM 608 C CA . CYS A 1 79 ? 5.594 -3.967 2.926 1 97.12 79 CYS A CA 1
ATOM 609 C C . CYS A 1 79 ? 6.273 -3.221 4.066 1 97.12 79 CYS A C 1
ATOM 611 O O . CYS A 1 79 ? 7.297 -2.564 3.863 1 97.12 79 CYS A O 1
ATOM 613 N N . TYR A 1 80 ? 5.598 -3.264 5.246 1 94.31 80 TYR A N 1
ATOM 614 C CA . TYR A 1 80 ? 6.09 -2.416 6.328 1 94.31 80 TYR A CA 1
ATOM 615 C C . TYR A 1 80 ? 5.672 -2.969 7.688 1 94.31 80 TYR A C 1
ATOM 617 O O . TYR A 1 80 ? 4.789 -3.828 7.77 1 94.31 80 TYR A O 1
ATOM 625 N N . GLU A 1 81 ? 6.34 -2.611 8.648 1 90.69 81 GLU A N 1
ATOM 626 C CA . GLU A 1 81 ? 5.969 -2.773 10.055 1 90.69 81 GLU A CA 1
ATOM 627 C C . GLU A 1 81 ? 6.035 -1.441 10.797 1 90.69 81 GLU A C 1
ATOM 629 O O . GLU A 1 81 ? 7.02 -0.708 10.68 1 90.69 81 GLU A O 1
ATOM 634 N N . ASP A 1 82 ? 4.895 -1.145 11.391 1 86.56 82 ASP A N 1
ATOM 635 C CA . ASP A 1 82 ? 4.812 0.058 12.211 1 86.56 82 ASP A CA 1
ATOM 636 C C . ASP A 1 82 ? 4.664 -0.297 13.688 1 86.56 82 ASP A C 1
ATOM 638 O O . ASP A 1 82 ? 3.555 -0.553 14.164 1 86.56 82 ASP A O 1
ATOM 642 N N . ALA A 1 83 ? 5.777 -0.351 14.375 1 78.69 83 ALA A N 1
ATOM 643 C CA . ALA A 1 83 ? 5.773 -0.634 15.805 1 78.69 83 ALA A CA 1
ATOM 644 C C . ALA A 1 83 ? 6.109 0.616 16.609 1 78.69 83 ALA A C 1
ATOM 646 O O . ALA A 1 83 ? 6.91 0.56 17.547 1 78.69 83 ALA A O 1
ATOM 647 N N . GLY A 1 84 ? 5.52 1.707 16.172 1 72.94 84 GLY A N 1
ATOM 648 C CA . GLY A 1 84 ? 5.785 2.941 16.906 1 72.94 84 GLY A CA 1
ATOM 649 C C . GLY A 1 84 ? 7.195 3.463 16.688 1 72.94 84 GLY A C 1
ATOM 650 O O . GLY A 1 84 ? 7.547 3.891 15.594 1 72.94 84 GLY A O 1
ATOM 651 N N . THR A 1 85 ? 8.039 3.219 17.734 1 71.38 85 THR A N 1
ATOM 652 C CA . THR A 1 85 ? 9.398 3.756 17.719 1 71.38 85 THR A CA 1
ATOM 653 C C . THR A 1 85 ? 10.305 2.902 16.844 1 71.38 85 THR A C 1
ATOM 655 O O . THR A 1 85 ? 11.383 3.342 16.438 1 71.38 85 THR A O 1
ATOM 658 N N . ASP A 1 86 ? 9.938 1.775 16.562 1 84.5 86 ASP A N 1
ATOM 659 C CA . ASP A 1 86 ? 10.68 0.904 15.656 1 84.5 86 ASP A CA 1
ATOM 660 C C . ASP A 1 86 ? 9.836 0.549 14.43 1 84.5 86 ASP A C 1
ATOM 662 O O . ASP A 1 86 ? 8.898 -0.245 14.516 1 84.5 86 ASP A O 1
ATOM 666 N N . SER A 1 87 ? 10.133 1.233 13.32 1 90.38 87 SER A N 1
ATOM 667 C CA . SER A 1 87 ? 9.367 0.974 12.102 1 90.38 87 SER A CA 1
ATOM 668 C C . SER A 1 87 ? 10.289 0.786 10.898 1 90.38 87 SER A C 1
ATOM 670 O O . SER A 1 87 ? 11.43 1.25 10.906 1 90.38 87 SER A O 1
ATOM 672 N N . TRP A 1 88 ? 9.875 0.011 10.031 1 93.19 88 TRP A N 1
ATOM 673 C CA . TRP A 1 88 ? 10.594 -0.153 8.773 1 93.19 88 TRP A CA 1
ATOM 674 C C . TRP A 1 88 ? 9.625 -0.342 7.609 1 93.19 88 TRP A C 1
ATOM 676 O O . TRP A 1 88 ? 8.445 -0.646 7.82 1 93.19 88 TRP A O 1
ATOM 686 N N . SER A 1 89 ? 10.062 -0.09 6.449 1 95.12 89 SER A N 1
ATOM 687 C CA . SER A 1 89 ? 9.32 -0.353 5.219 1 95.12 89 SER A CA 1
ATOM 688 C C . SER A 1 89 ? 10.266 -0.753 4.086 1 95.12 89 SER A C 1
ATOM 690 O O . SER A 1 89 ? 11.438 -0.379 4.086 1 95.12 89 SER A O 1
ATOM 692 N N . ILE A 1 90 ? 9.805 -1.551 3.242 1 97.19 90 ILE A N 1
ATOM 693 C CA . ILE A 1 90 ? 10.477 -1.912 1.997 1 97.19 90 ILE A CA 1
ATOM 694 C C . ILE A 1 90 ? 9.656 -1.409 0.809 1 97.19 90 ILE A C 1
ATOM 696 O O . ILE A 1 90 ? 8.43 -1.525 0.798 1 97.19 90 ILE A O 1
ATOM 700 N N . PHE A 1 91 ? 10.344 -0.857 -0.092 1 96.81 91 PHE A N 1
ATOM 701 C CA . PHE A 1 91 ? 9.781 -0.308 -1.322 1 96.81 91 PHE A CA 1
ATOM 702 C C . PHE A 1 91 ? 10.414 -0.965 -2.543 1 96.81 91 PHE A C 1
ATOM 704 O O . PHE A 1 91 ? 11.633 -0.946 -2.703 1 96.81 91 PHE A O 1
ATOM 711 N N . ALA A 1 92 ? 9.586 -1.541 -3.398 1 98.38 92 ALA A N 1
ATOM 712 C CA . ALA A 1 92 ? 10.023 -2.17 -4.641 1 98.38 92 ALA A CA 1
ATOM 713 C C . ALA A 1 92 ? 9.242 -1.633 -5.836 1 98.38 92 ALA A C 1
ATOM 715 O O . ALA A 1 92 ? 8.023 -1.43 -5.75 1 98.38 92 ALA A O 1
ATOM 716 N N . ARG A 1 93 ? 9.906 -1.442 -6.938 1 98.44 93 ARG A N 1
ATOM 717 C CA . ARG A 1 93 ? 9.266 -0.912 -8.133 1 98.44 93 ARG A CA 1
ATOM 718 C C . ARG A 1 93 ? 9.828 -1.565 -9.391 1 98.44 93 ARG A C 1
ATOM 720 O O . ARG A 1 93 ? 11.016 -1.873 -9.461 1 98.44 93 ARG A O 1
ATOM 727 N N . GLY A 1 94 ? 9.008 -1.764 -10.367 1 98.81 94 GLY A N 1
ATOM 728 C CA . GLY A 1 94 ? 9.414 -2.295 -11.656 1 98.81 94 GLY A CA 1
ATOM 729 C C . GLY A 1 94 ? 8.25 -2.719 -12.523 1 98.81 94 GLY A C 1
ATOM 730 O O . GLY A 1 94 ? 7.09 -2.492 -12.164 1 98.81 94 GLY A O 1
ATOM 731 N N . PRO A 1 95 ? 8.547 -3.242 -13.688 1 98.88 95 PRO A N 1
ATOM 732 C CA . PRO A 1 95 ? 7.484 -3.727 -14.562 1 98.88 95 PRO A CA 1
ATOM 733 C C . PRO A 1 95 ? 6.738 -4.926 -13.984 1 98.88 95 PRO A C 1
ATOM 735 O O . PRO A 1 95 ? 7.316 -5.707 -13.227 1 98.88 95 PRO A O 1
ATOM 738 N N . ILE A 1 96 ? 5.52 -5.059 -14.352 1 98.81 96 ILE A N 1
ATOM 739 C CA . ILE A 1 96 ? 4.656 -6.113 -13.836 1 98.81 96 ILE A CA 1
ATOM 740 C C . ILE A 1 96 ? 4.008 -6.867 -14.992 1 98.81 96 ILE A C 1
ATOM 742 O O . ILE A 1 96 ? 3.699 -6.273 -16.031 1 98.81 96 ILE A O 1
ATOM 746 N N . ARG A 1 97 ? 3.762 -8.117 -14.805 1 98.19 97 ARG A N 1
ATOM 747 C CA . ARG A 1 97 ? 3.053 -8.906 -15.805 1 98.19 97 ARG A CA 1
ATOM 748 C C . ARG A 1 97 ? 2.479 -10.18 -15.195 1 98.19 97 ARG A C 1
ATOM 750 O O . ARG A 1 97 ? 3.002 -10.688 -14.203 1 98.19 97 ARG A O 1
ATOM 757 N N . VAL A 1 98 ? 1.406 -10.648 -15.812 1 97.19 98 VAL A N 1
ATOM 758 C CA . VAL A 1 98 ? 0.916 -11.984 -15.508 1 97.19 98 VAL A CA 1
ATOM 759 C C . VAL A 1 98 ? 1.789 -13.023 -16.203 1 97.19 98 VAL A C 1
ATOM 761 O O . VAL A 1 98 ? 2.023 -12.938 -17.422 1 97.19 98 VAL A O 1
ATOM 764 N N . LEU A 1 99 ? 2.314 -13.984 -15.383 1 97.44 99 LEU A N 1
ATOM 765 C CA . LEU A 1 99 ? 3.123 -15.023 -16 1 97.44 99 LEU A CA 1
ATOM 766 C C . LEU A 1 99 ? 2.266 -15.914 -16.906 1 97.44 99 LEU A C 1
ATOM 768 O O . LEU A 1 99 ? 1.192 -16.359 -16.5 1 97.44 99 LEU A O 1
ATOM 772 N N . PRO A 1 100 ? 2.734 -16.094 -18.094 1 96.94 100 PRO A N 1
ATOM 773 C CA . PRO A 1 100 ? 2.016 -17.047 -18.938 1 96.94 100 PRO A CA 1
ATOM 774 C C . PRO A 1 100 ? 2.133 -18.484 -18.422 1 96.94 100 PRO A C 1
ATOM 776 O O . PRO A 1 100 ? 3.014 -18.781 -17.609 1 96.94 100 PRO A O 1
ATOM 779 N N . ASP A 1 101 ? 1.289 -19.344 -18.859 1 92.69 101 ASP A N 1
ATOM 780 C CA . ASP A 1 101 ? 1.18 -20.719 -18.375 1 92.69 101 ASP A CA 1
ATOM 781 C C . ASP A 1 101 ? 2.521 -21.438 -18.453 1 92.69 101 ASP A C 1
ATOM 783 O O . ASP A 1 101 ? 2.879 -22.203 -17.562 1 92.69 101 ASP A O 1
ATOM 787 N N . ASP A 1 102 ? 3.248 -21.266 -19.469 1 95.12 102 ASP A N 1
ATOM 788 C CA . ASP A 1 102 ? 4.477 -22.016 -19.703 1 95.12 102 ASP A CA 1
ATOM 789 C C . ASP A 1 102 ? 5.613 -21.5 -18.828 1 95.12 102 ASP A C 1
ATOM 791 O O . ASP A 1 102 ? 6.656 -22.141 -18.703 1 95.12 102 ASP A O 1
ATOM 795 N N . GLU A 1 103 ? 5.469 -20.328 -18.172 1 95.81 103 GLU A N 1
ATOM 796 C CA . GLU A 1 103 ? 6.484 -19.781 -17.281 1 95.81 103 GLU A CA 1
ATOM 797 C C . GLU A 1 103 ? 6.094 -19.938 -15.82 1 95.81 103 GLU A C 1
ATOM 799 O O . GLU A 1 103 ? 6.898 -19.688 -14.922 1 95.81 103 GLU A O 1
ATOM 804 N N . ARG A 1 104 ? 4.957 -20.359 -15.625 1 93.44 104 ARG A N 1
ATOM 805 C CA . ARG A 1 104 ? 4.473 -20.516 -14.258 1 93.44 104 ARG A CA 1
ATOM 806 C C . ARG A 1 104 ? 5.152 -21.703 -13.578 1 93.44 104 ARG A C 1
ATOM 808 O O . ARG A 1 104 ? 5.367 -22.75 -14.195 1 93.44 104 ARG A O 1
ATOM 815 N N . PRO A 1 105 ? 5.527 -21.469 -12.266 1 90.62 105 PRO A N 1
ATOM 816 C CA . PRO A 1 105 ? 5.973 -22.641 -11.531 1 90.62 105 PRO A CA 1
ATOM 817 C C . PRO A 1 105 ? 4.883 -23.703 -11.406 1 90.62 105 PRO A C 1
ATOM 819 O O . PRO A 1 105 ? 3.703 -23.422 -11.617 1 90.62 105 PRO A O 1
ATOM 822 N N . ASP A 1 106 ? 5.336 -24.906 -11.125 1 89.06 106 ASP A N 1
ATOM 823 C CA . ASP A 1 106 ? 4.34 -25.953 -10.906 1 89.06 106 ASP A CA 1
ATOM 824 C C . ASP A 1 106 ? 3.613 -25.75 -9.578 1 89.06 106 ASP A C 1
ATOM 826 O O . ASP A 1 106 ? 4.059 -24.984 -8.734 1 89.06 106 ASP A O 1
ATOM 830 N N . GLU A 1 107 ? 2.529 -26.422 -9.422 1 84 107 GLU A N 1
ATOM 831 C CA . GLU A 1 107 ? 1.638 -26.25 -8.281 1 84 107 GLU A CA 1
ATOM 832 C C . GLU A 1 107 ? 2.369 -26.516 -6.965 1 84 107 GLU A C 1
ATOM 834 O O . GLU A 1 107 ? 2.146 -25.812 -5.977 1 84 107 GLU A O 1
ATOM 839 N N . THR A 1 108 ? 3.146 -27.578 -6.926 1 87.44 108 THR A N 1
ATOM 840 C CA . THR A 1 108 ? 3.9 -27.906 -5.723 1 87.44 108 THR A CA 1
ATOM 841 C C . THR A 1 108 ? 4.812 -26.75 -5.316 1 87.44 108 THR A C 1
ATOM 843 O O . THR A 1 108 ? 4.867 -26.391 -4.141 1 87.44 108 THR A O 1
ATOM 846 N N . THR A 1 109 ? 5.531 -26.188 -6.27 1 89.75 109 THR A N 1
ATOM 847 C CA . THR A 1 109 ? 6.43 -25.062 -6.027 1 89.75 109 THR A CA 1
ATOM 848 C C . THR A 1 109 ? 5.652 -23.844 -5.543 1 89.75 109 THR A C 1
ATOM 850 O O . THR A 1 109 ? 6.062 -23.172 -4.59 1 89.75 109 THR A O 1
ATOM 853 N N . ILE A 1 110 ? 4.566 -23.578 -6.145 1 88.44 110 ILE A N 1
ATOM 854 C CA . ILE A 1 110 ? 3.725 -22.453 -5.762 1 88.44 110 ILE A CA 1
ATOM 855 C C . ILE A 1 110 ? 3.262 -22.609 -4.316 1 88.44 110 ILE A C 1
ATOM 857 O O . ILE A 1 110 ? 3.32 -21.672 -3.527 1 88.44 110 ILE A O 1
ATOM 861 N N . ASN A 1 111 ? 2.842 -23.75 -3.951 1 85.31 111 ASN A N 1
ATOM 862 C CA . ASN A 1 111 ? 2.385 -24.016 -2.59 1 85.31 111 ASN A CA 1
ATOM 863 C C . ASN A 1 111 ? 3.508 -23.812 -1.575 1 85.31 111 ASN A C 1
ATOM 865 O O . ASN A 1 111 ? 3.271 -23.344 -0.465 1 85.31 111 ASN A O 1
ATOM 869 N N . GLU A 1 112 ? 4.613 -24.25 -1.948 1 86.31 112 GLU A N 1
ATOM 870 C CA . GLU A 1 112 ? 5.773 -24.078 -1.075 1 86.31 112 GLU A CA 1
ATOM 871 C C . GLU A 1 112 ? 6.113 -22.594 -0.899 1 86.31 112 GLU A C 1
ATOM 873 O O . GLU A 1 112 ? 6.496 -22.172 0.192 1 86.31 112 GLU A O 1
ATOM 878 N N . MET A 1 113 ? 6.035 -21.859 -1.983 1 87.69 113 MET A N 1
ATOM 879 C CA . MET A 1 113 ? 6.367 -20.438 -1.971 1 87.69 113 MET A CA 1
ATOM 880 C C . MET A 1 113 ? 5.445 -19.672 -1.023 1 87.69 113 MET A C 1
ATOM 882 O O . MET A 1 113 ? 5.883 -18.75 -0.337 1 87.69 113 MET A O 1
ATOM 886 N N . TYR A 1 114 ? 4.203 -20.062 -0.891 1 86.19 114 TYR A N 1
ATOM 887 C CA . TYR A 1 114 ? 3.24 -19.25 -0.153 1 86.19 114 TYR A CA 1
ATOM 888 C C . TYR A 1 114 ? 2.746 -19.984 1.089 1 86.19 114 TYR A C 1
ATOM 890 O O . TYR A 1 114 ? 2.094 -19.391 1.949 1 86.19 114 TYR A O 1
ATOM 898 N N . GLY A 1 115 ? 3.439 -21.109 1.426 1 71.69 115 GLY A N 1
ATOM 899 C CA . GLY A 1 115 ? 3.217 -21.875 2.637 1 71.69 115 GLY A CA 1
ATOM 900 C C . GLY A 1 115 ? 1.746 -22.047 2.971 1 71.69 115 GLY A C 1
ATOM 901 O O . GLY A 1 115 ? 1.403 -22.609 4.02 1 71.69 115 GLY A O 1
ATOM 902 N N . GLY A 1 116 ? 0.771 -21.484 2.264 1 64.88 116 GLY A N 1
ATOM 903 C CA . GLY A 1 116 ? -0.599 -21.516 2.754 1 64.88 116 GLY A CA 1
ATOM 904 C C . GLY A 1 116 ? -1.63 -21.375 1.649 1 64.88 116 GLY A C 1
ATOM 905 O O . GLY A 1 116 ? -1.318 -21.594 0.475 1 64.88 116 GLY A O 1
ATOM 906 N N . GLY A 1 117 ? -2.893 -21.094 2.129 1 66 117 GLY A N 1
ATOM 907 C CA . GLY A 1 117 ? -4.074 -21.062 1.281 1 66 117 GLY A CA 1
ATOM 908 C C . GLY A 1 117 ? -4.164 -19.797 0.445 1 66 117 GLY A C 1
ATOM 909 O O . GLY A 1 117 ? -3.461 -18.812 0.707 1 66 117 GLY A O 1
ATOM 910 N N . VAL A 1 118 ? -4.75 -19.938 -0.659 1 68.75 118 VAL A N 1
ATOM 911 C CA . VAL A 1 118 ? -5.102 -18.812 -1.522 1 68.75 118 VAL A CA 1
ATOM 912 C C . VAL A 1 118 ? -6.305 -18.078 -0.939 1 68.75 118 VAL A C 1
ATOM 914 O O . VAL A 1 118 ? -7.309 -18.688 -0.577 1 68.75 118 VAL A O 1
ATOM 917 N N . ARG A 1 119 ? -6.102 -16.828 -0.752 1 69.12 119 ARG A N 1
ATOM 918 C CA . ARG A 1 119 ? -7.207 -16.031 -0.237 1 69.12 119 ARG A CA 1
ATOM 919 C C . ARG A 1 119 ? -8.266 -15.789 -1.313 1 69.12 119 ARG A C 1
ATOM 921 O O . ARG A 1 119 ? -7.934 -15.398 -2.436 1 69.12 119 ARG A O 1
ATOM 928 N N . VAL A 1 120 ? -9.5 -16.125 -1 1 66.81 120 VAL A N 1
ATOM 929 C CA . VAL A 1 120 ? -10.617 -15.969 -1.919 1 66.81 120 VAL A CA 1
ATOM 930 C C . VAL A 1 120 ? -11.688 -15.078 -1.287 1 66.81 120 VAL A C 1
ATOM 932 O O . VAL A 1 120 ? -11.93 -15.148 -0.081 1 66.81 120 VAL A O 1
ATOM 935 N N . PHE A 1 121 ? -12.062 -14.078 -2.094 1 61.72 121 PHE A N 1
ATOM 936 C CA . PHE A 1 121 ? -13.094 -13.141 -1.653 1 61.72 121 PHE A CA 1
ATOM 937 C C . PHE A 1 121 ? -14.477 -13.625 -2.066 1 61.72 121 PHE A C 1
ATOM 939 O O . PHE A 1 121 ? -14.773 -13.742 -3.258 1 61.72 121 PHE A O 1
ATOM 946 N N . ASP A 1 122 ? -15.461 -13.523 -1.171 1 55.97 122 ASP A N 1
ATOM 947 C CA . ASP A 1 122 ? -16.906 -13.734 -1.26 1 55.97 122 ASP A CA 1
ATOM 948 C C . ASP A 1 122 ? -17.25 -14.773 -2.33 1 55.97 122 ASP A C 1
ATOM 950 O O . ASP A 1 122 ? -18.422 -15.047 -2.586 1 55.97 122 ASP A O 1
ATOM 954 N N . GLU A 1 123 ? -16.531 -14.945 -3.322 1 50.75 123 GLU A N 1
ATOM 955 C CA . GLU A 1 123 ? -17.125 -15.523 -4.516 1 50.75 123 GLU A CA 1
ATOM 956 C C . GLU A 1 123 ? -17.281 -17.031 -4.379 1 50.75 123 GLU A C 1
ATOM 958 O O . GLU A 1 123 ? -16.547 -17.672 -3.607 1 50.75 123 GLU A O 1
ATOM 963 N N . GLU A 1 124 ? -18.438 -17.406 -4.754 1 47.78 124 GLU A N 1
ATOM 964 C CA . GLU A 1 124 ? -18.734 -18.797 -5.07 1 47.78 124 GLU A CA 1
ATOM 965 C C . GLU A 1 124 ? -17.594 -19.438 -5.852 1 47.78 124 GLU A C 1
ATOM 967 O O . GLU A 1 124 ? -17.078 -18.844 -6.801 1 47.78 124 GLU A O 1
ATOM 972 N N . ILE A 1 125 ? -16.844 -20.172 -5.164 1 51.69 125 ILE A N 1
ATOM 973 C CA . ILE A 1 125 ? -15.641 -20.922 -5.523 1 51.69 125 ILE A CA 1
ATOM 974 C C . ILE A 1 125 ? -15.789 -21.484 -6.934 1 51.69 125 ILE A C 1
ATOM 976 O O . ILE A 1 125 ? -14.805 -21.938 -7.535 1 51.69 125 ILE A O 1
ATOM 980 N N . ASP A 1 126 ? -16.859 -21.469 -7.488 1 53.59 126 ASP A N 1
ATOM 981 C CA . ASP A 1 126 ? -16.875 -22.484 -8.539 1 53.59 126 ASP A CA 1
ATOM 982 C C . ASP A 1 126 ? -15.898 -22.125 -9.656 1 53.59 126 ASP A C 1
ATOM 984 O O . ASP A 1 126 ? -15.32 -23.016 -10.289 1 53.59 126 ASP A O 1
ATOM 988 N N . ASP A 1 127 ? -15.68 -20.828 -9.93 1 61.19 127 ASP A N 1
ATOM 989 C CA . ASP A 1 127 ? -14.844 -20.625 -11.109 1 61.19 127 ASP A CA 1
ATOM 990 C C . ASP A 1 127 ? -13.68 -19.688 -10.812 1 61.19 127 ASP A C 1
ATOM 992 O O . ASP A 1 127 ? -13.383 -18.781 -11.594 1 61.19 127 ASP A O 1
ATOM 996 N N . LEU A 1 128 ? -12.883 -20.062 -9.75 1 72.31 128 LEU A N 1
ATOM 997 C CA . LEU A 1 128 ? -11.766 -19.203 -9.367 1 72.31 128 LEU A CA 1
ATOM 998 C C . LEU A 1 128 ? -10.5 -19.609 -10.117 1 72.31 128 LEU A C 1
ATOM 1000 O O . LEU A 1 128 ? -10.156 -20.797 -10.172 1 72.31 128 LEU A O 1
ATOM 1004 N N . GLU A 1 129 ? -10.047 -18.641 -11 1 81.38 129 GLU A N 1
ATOM 1005 C CA . GLU A 1 129 ? -8.734 -18.844 -11.617 1 81.38 129 GLU A CA 1
ATOM 1006 C C . GLU A 1 129 ? -7.629 -18.203 -10.781 1 81.38 129 GLU A C 1
ATOM 1008 O O . GLU A 1 129 ? -7.805 -17.109 -10.242 1 81.38 129 GLU A O 1
ATOM 1013 N N . VAL A 1 130 ? -6.527 -18.969 -10.68 1 86.38 130 VAL A N 1
ATOM 1014 C CA . VAL A 1 130 ? -5.363 -18.469 -9.945 1 86.38 130 VAL A CA 1
ATOM 1015 C C . VAL A 1 130 ? -4.281 -18.047 -10.938 1 86.38 130 VAL A C 1
ATOM 1017 O O . VAL A 1 130 ? -3.939 -18.781 -11.852 1 86.38 130 VAL A O 1
ATOM 1020 N N . HIS A 1 131 ? -3.775 -16.859 -10.781 1 91.75 131 HIS A N 1
ATOM 1021 C CA . HIS A 1 131 ? -2.693 -16.328 -11.602 1 91.75 131 HIS A CA 1
ATOM 1022 C C . HIS A 1 131 ? -1.464 -16.016 -10.758 1 91.75 131 HIS A C 1
ATOM 1024 O O . HIS A 1 131 ? -1.588 -15.656 -9.586 1 91.75 131 HIS A O 1
ATOM 1030 N N . ILE A 1 132 ? -0.311 -16.219 -11.406 1 95.12 132 ILE A N 1
ATOM 1031 C CA . ILE A 1 132 ? 0.931 -15.742 -10.812 1 95.12 132 ILE A CA 1
ATOM 1032 C C . ILE A 1 132 ? 1.378 -14.469 -11.523 1 95.12 132 ILE A C 1
ATOM 1034 O O . ILE A 1 132 ? 1.475 -14.438 -12.75 1 95.12 132 ILE A O 1
ATOM 1038 N N . VAL A 1 133 ? 1.61 -13.469 -10.781 1 97.19 133 VAL A N 1
ATOM 1039 C CA . VAL A 1 133 ? 2.023 -12.164 -11.289 1 97.19 133 VAL A CA 1
ATOM 1040 C C . VAL A 1 133 ? 3.467 -11.883 -10.883 1 97.19 133 VAL A C 1
ATOM 1042 O O . VAL A 1 133 ? 3.857 -12.148 -9.742 1 97.19 133 VAL A O 1
ATOM 1045 N N . GLU A 1 134 ? 4.195 -11.383 -11.797 1 98.62 134 GLU A N 1
ATOM 1046 C CA . GLU A 1 134 ? 5.602 -11.062 -11.57 1 98.62 134 GLU A CA 1
ATOM 1047 C C . GLU A 1 134 ? 5.824 -9.555 -11.547 1 98.62 134 GLU A C 1
ATOM 1049 O O . GLU A 1 134 ? 5.301 -8.828 -12.406 1 98.62 134 GLU A O 1
ATOM 1054 N N . LEU A 1 135 ? 6.531 -9.078 -10.578 1 98.88 135 LEU A N 1
ATOM 1055 C CA . LEU A 1 135 ? 7.109 -7.742 -10.539 1 98.88 135 LEU A CA 1
ATOM 1056 C C . LEU A 1 135 ? 8.633 -7.809 -10.586 1 98.88 135 LEU A C 1
ATOM 1058 O O . LEU A 1 135 ? 9.266 -8.359 -9.688 1 98.88 135 LEU A O 1
ATOM 1062 N N . GLU A 1 136 ? 9.227 -7.297 -11.617 1 98.75 136 GLU A N 1
ATOM 1063 C CA . GLU A 1 136 ? 10.68 -7.188 -11.672 1 98.75 136 GLU A CA 1
ATOM 1064 C C . GLU A 1 136 ? 11.18 -6.055 -10.773 1 98.75 136 GLU A C 1
ATOM 1066 O O . GLU A 1 136 ? 10.484 -5.051 -10.586 1 98.75 136 GLU A O 1
ATOM 1071 N N . LEU A 1 137 ? 12.398 -6.254 -10.266 1 98.38 137 LEU A N 1
ATOM 1072 C CA . LEU A 1 137 ? 12.898 -5.293 -9.281 1 98.38 137 LEU A CA 1
ATOM 1073 C C . LEU A 1 137 ? 13.836 -4.289 -9.938 1 98.38 137 LEU A C 1
ATOM 1075 O O . LEU A 1 137 ? 15.062 -4.406 -9.82 1 98.38 137 LEU A O 1
ATOM 1079 N N . ASP A 1 138 ? 13.328 -3.301 -10.547 1 98.12 138 ASP A N 1
ATOM 1080 C CA . ASP A 1 138 ? 14.141 -2.197 -11.047 1 98.12 138 ASP A CA 1
ATOM 1081 C C . ASP A 1 138 ? 14.695 -1.357 -9.898 1 98.12 138 ASP A C 1
ATOM 1083 O O . ASP A 1 138 ? 15.812 -0.848 -9.977 1 98.12 138 ASP A O 1
ATOM 1087 N N . GLU A 1 139 ? 13.922 -1.13 -8.891 1 97.19 139 GLU A N 1
ATOM 1088 C CA . GLU A 1 139 ? 14.312 -0.439 -7.664 1 97.19 139 GLU A CA 1
ATOM 1089 C C . GLU A 1 139 ? 13.891 -1.23 -6.43 1 97.19 139 GLU A C 1
ATOM 1091 O O . GLU A 1 139 ? 12.789 -1.786 -6.387 1 97.19 139 GLU A O 1
ATOM 1096 N N . LEU A 1 140 ? 14.711 -1.337 -5.484 1 97.44 140 LEU A N 1
ATOM 1097 C CA . LEU A 1 140 ? 14.469 -1.977 -4.195 1 97.44 140 LEU A CA 1
ATOM 1098 C C . LEU A 1 140 ? 15.18 -1.229 -3.074 1 97.44 140 LEU A C 1
ATOM 1100 O O . LEU A 1 140 ? 16.422 -1.169 -3.049 1 97.44 140 LEU A O 1
ATOM 1104 N N . THR A 1 141 ? 14.375 -0.634 -2.217 1 96.06 141 THR A N 1
ATOM 1105 C CA . THR A 1 141 ? 14.945 0.139 -1.117 1 96.06 141 THR A CA 1
ATOM 1106 C C . THR A 1 141 ? 14.227 -0.178 0.193 1 96.06 141 THR A C 1
ATOM 1108 O O . THR A 1 141 ? 13.125 -0.73 0.186 1 96.06 141 THR A O 1
ATOM 1111 N N . GLY A 1 142 ? 14.914 -0.002 1.225 1 95.88 142 GLY A N 1
ATOM 1112 C CA . GLY A 1 142 ? 14.359 -0.14 2.564 1 95.88 142 GLY A CA 1
ATOM 1113 C C . GLY A 1 142 ? 14.719 1.019 3.477 1 95.88 142 GLY A C 1
ATOM 1114 O O . GLY A 1 142 ? 15.82 1.562 3.396 1 95.88 142 GLY A O 1
ATOM 1115 N N . ARG A 1 143 ? 13.773 1.377 4.305 1 93.31 143 ARG A N 1
ATOM 1116 C CA . ARG A 1 143 ? 14.008 2.398 5.32 1 93.31 143 ARG A CA 1
ATOM 1117 C C . ARG A 1 143 ? 13.594 1.903 6.699 1 93.31 143 ARG A C 1
ATOM 1119 O O . ARG A 1 143 ? 12.664 1.101 6.824 1 93.31 143 ARG A O 1
ATOM 1126 N N . GLU A 1 144 ? 14.273 2.396 7.68 1 93 144 GLU A N 1
ATOM 1127 C CA . GLU A 1 144 ? 13.938 2.074 9.062 1 93 144 GLU A CA 1
ATOM 1128 C C . GLU A 1 144 ? 14.195 3.262 9.984 1 93 144 GLU A C 1
ATOM 1130 O O . GLU A 1 144 ? 14.945 4.176 9.641 1 93 144 GLU A O 1
ATOM 1135 N N . THR A 1 145 ? 13.508 3.271 11.109 1 88.56 145 THR A N 1
ATOM 1136 C CA . THR A 1 145 ? 13.719 4.328 12.094 1 88.56 145 THR A CA 1
ATOM 1137 C C . THR A 1 145 ? 15.172 4.336 12.578 1 88.56 145 THR A C 1
ATOM 1139 O O . THR A 1 145 ? 15.75 3.275 12.836 1 88.56 145 THR A O 1
ATOM 1142 N N . ALA A 1 146 ? 15.695 5.598 12.57 1 84.56 146 ALA A N 1
ATOM 1143 C CA . ALA A 1 146 ? 17.062 5.73 13.062 1 84.56 146 ALA A CA 1
ATOM 1144 C C . ALA A 1 146 ? 17.141 5.395 14.547 1 84.56 146 ALA A C 1
ATOM 1146 O O . ALA A 1 146 ? 16.25 5.738 15.32 1 84.56 146 ALA A O 1
ATOM 1147 N N . ARG A 1 147 ? 18.016 4.508 14.969 1 68.88 147 ARG A N 1
ATOM 1148 C CA . ARG A 1 147 ? 18.281 4.191 16.375 1 68.88 147 ARG A CA 1
ATOM 1149 C C . ARG A 1 147 ? 19.078 5.305 17.047 1 68.88 147 ARG A C 1
ATOM 1151 O O . ARG A 1 147 ? 19.859 5.996 16.391 1 68.88 147 ARG A O 1
ATOM 1158 N N . MET B 1 1 ? -6.227 -27.844 -9.383 1 44.66 1 MET B N 1
ATOM 1159 C CA . MET B 1 1 ? -5.188 -27.719 -8.367 1 44.66 1 MET B CA 1
ATOM 1160 C C . MET B 1 1 ? -5.633 -28.344 -7.047 1 44.66 1 MET B C 1
ATOM 1162 O O . MET B 1 1 ? -6.527 -27.828 -6.383 1 44.66 1 MET B O 1
ATOM 1166 N N . LYS B 1 2 ? -5.496 -29.578 -6.883 1 56.62 2 LYS B N 1
ATOM 1167 C CA . LYS B 1 2 ? -6.148 -30.438 -5.891 1 56.62 2 LYS B CA 1
ATOM 1168 C C . LYS B 1 2 ? -5.785 -30 -4.473 1 56.62 2 LYS B C 1
ATOM 1170 O O . LYS B 1 2 ? -6.629 -30.031 -3.576 1 56.62 2 LYS B O 1
ATOM 1175 N N . ASN B 1 3 ? -4.453 -29.484 -4.164 1 61.28 3 ASN B N 1
ATOM 1176 C CA . ASN B 1 3 ? -4.059 -29.344 -2.768 1 61.28 3 ASN B CA 1
ATOM 1177 C C . ASN B 1 3 ? -3.9 -27.875 -2.385 1 61.28 3 ASN B C 1
ATOM 1179 O O . ASN B 1 3 ? -3.02 -27.516 -1.596 1 61.28 3 ASN B O 1
ATOM 1183 N N . ILE B 1 4 ? -4.68 -27.047 -3.049 1 66 4 ILE B N 1
ATOM 1184 C CA . ILE B 1 4 ? -4.59 -25.641 -2.682 1 66 4 ILE B CA 1
ATOM 1185 C C . ILE B 1 4 ? -5.555 -25.344 -1.532 1 66 4 ILE B C 1
ATOM 1187 O O . ILE B 1 4 ? -6.711 -25.766 -1.557 1 66 4 ILE B O 1
ATOM 1191 N N . ARG B 1 5 ? -4.961 -25.016 -0.366 1 72 5 ARG B N 1
ATOM 1192 C CA . ARG B 1 5 ? -5.812 -24.531 0.716 1 72 5 ARG B CA 1
ATOM 1193 C C . ARG B 1 5 ? -6.363 -23.156 0.397 1 72 5 ARG B C 1
ATOM 1195 O O . ARG B 1 5 ? -5.641 -22.281 -0.097 1 72 5 ARG B O 1
ATOM 1202 N N . TYR B 1 6 ? -7.664 -23.016 0.542 1 75.94 6 TYR B N 1
ATOM 1203 C CA . TYR B 1 6 ? -8.328 -21.734 0.322 1 75.94 6 TYR B CA 1
ATOM 1204 C C . TYR B 1 6 ? -8.656 -21.062 1.646 1 75.94 6 TYR B C 1
ATOM 1206 O O . TYR B 1 6 ? -9.141 -21.703 2.576 1 75.94 6 TYR B O 1
ATOM 1214 N N . VAL B 1 7 ? -8.141 -19.906 1.796 1 77.19 7 VAL B N 1
ATOM 1215 C CA . VAL B 1 7 ? -8.555 -19.078 2.928 1 77.19 7 VAL B CA 1
ATOM 1216 C C . VAL B 1 7 ? -9.656 -18.109 2.494 1 77.19 7 VAL B C 1
ATOM 1218 O O . VAL B 1 7 ? -9.414 -17.203 1.7 1 77.19 7 VAL B O 1
ATOM 1221 N N . TYR B 1 8 ? -10.734 -18.266 3.051 1 83.19 8 TYR B N 1
ATOM 1222 C CA . TYR B 1 8 ? -11.891 -17.469 2.666 1 83.19 8 TYR B CA 1
ATOM 1223 C C . TYR B 1 8 ? -11.938 -16.156 3.453 1 83.19 8 TYR B C 1
ATOM 1225 O O . TYR B 1 8 ? -11.742 -16.156 4.672 1 83.19 8 TYR B O 1
ATOM 1233 N N . THR B 1 9 ? -12.078 -15.055 2.732 1 86.06 9 THR B N 1
ATOM 1234 C CA . THR B 1 9 ? -12.258 -13.75 3.359 1 86.06 9 THR B CA 1
ATOM 1235 C C . THR B 1 9 ? -13.68 -13.242 3.145 1 86.06 9 THR B C 1
ATOM 1237 O O . THR B 1 9 ? -14.305 -13.531 2.121 1 86.06 9 THR B O 1
ATOM 1240 N N . VAL B 1 10 ? -14.164 -12.523 4.105 1 90.5 10 VAL B N 1
ATOM 1241 C CA . VAL B 1 10 ? -15.516 -11.977 4.043 1 90.5 10 VAL B CA 1
ATOM 1242 C C . VAL B 1 10 ? -15.477 -10.469 4.289 1 90.5 10 VAL B C 1
ATOM 1244 O O . VAL B 1 10 ? -14.508 -9.953 4.867 1 90.5 10 VAL B O 1
ATOM 1247 N N . GLY B 1 11 ? -16.562 -9.836 3.875 1 93.69 11 GLY B N 1
ATOM 1248 C CA . GLY B 1 11 ? -16.672 -8.406 4.125 1 93.69 11 GLY B CA 1
ATOM 1249 C C . GLY B 1 11 ? -16.859 -8.07 5.59 1 93.69 11 GLY B C 1
ATOM 1250 O O . GLY B 1 11 ? -17.547 -8.789 6.316 1 93.69 11 GLY B O 1
ATOM 1251 N N . MET B 1 12 ? -16.25 -7 5.957 1 95.06 12 MET B N 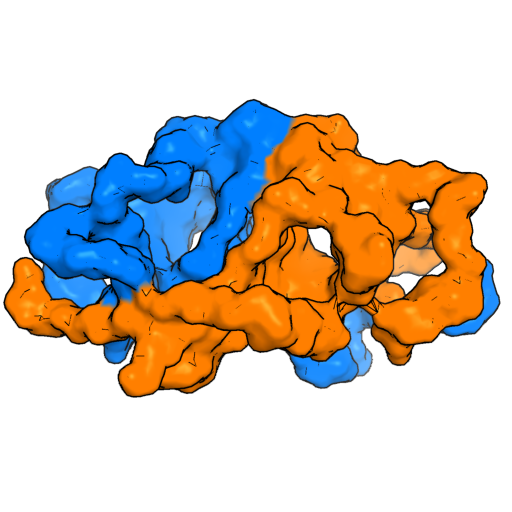1
ATOM 1252 C CA . MET B 1 12 ? -16.453 -6.484 7.309 1 95.06 12 MET B CA 1
ATOM 1253 C C . MET B 1 12 ? -17.672 -5.566 7.363 1 95.06 12 MET B C 1
ATOM 1255 O O . MET B 1 12 ? -17.984 -4.883 6.391 1 95.06 12 MET B O 1
ATOM 1259 N N . LYS B 1 13 ? -18.297 -5.57 8.562 1 96.06 13 LYS B N 1
ATOM 1260 C CA . LYS B 1 13 ? -19.344 -4.57 8.773 1 96.06 13 LYS B CA 1
ATOM 1261 C C . LYS B 1 13 ? -18.75 -3.166 8.844 1 96.06 13 LYS B C 1
ATOM 1263 O O . LYS B 1 13 ? -17.609 -2.988 9.266 1 96.06 13 LYS B O 1
ATOM 1268 N N . PRO B 1 14 ? -19.547 -2.184 8.43 1 95.44 14 PRO B N 1
ATOM 1269 C CA . PRO B 1 14 ? -19.062 -0.803 8.406 1 95.44 14 PRO B CA 1
ATOM 1270 C C . PRO B 1 14 ? -18.5 -0.357 9.758 1 95.44 14 PRO B C 1
ATOM 1272 O O . PRO B 1 14 ? -17.5 0.366 9.805 1 95.44 14 PRO B O 1
ATOM 1275 N N . GLU B 1 15 ? -19.109 -0.779 10.812 1 96.19 15 GLU B N 1
ATOM 1276 C CA . GLU B 1 15 ? -18.641 -0.383 12.141 1 96.19 15 GLU B CA 1
ATOM 1277 C C . GLU B 1 15 ? -17.266 -0.94 12.438 1 96.19 15 GLU B C 1
ATOM 1279 O O . GLU B 1 15 ? -16.438 -0.266 13.055 1 96.19 15 GLU B O 1
ATOM 1284 N N . ALA B 1 16 ? -17.031 -2.195 12.062 1 96.25 16 ALA B N 1
ATOM 1285 C CA . ALA B 1 16 ? -15.727 -2.818 12.25 1 96.25 16 ALA B CA 1
ATOM 1286 C C . ALA B 1 16 ? -14.664 -2.125 11.406 1 96.25 16 ALA B C 1
ATOM 1288 O O . ALA B 1 16 ? -13.531 -1.94 11.852 1 96.25 16 ALA B O 1
ATOM 1289 N N . VAL B 1 17 ? -15.023 -1.748 10.18 1 97 17 VAL B N 1
ATOM 1290 C CA . VAL B 1 17 ? -14.117 -1.019 9.305 1 97 17 VAL B CA 1
ATOM 1291 C C . VAL B 1 17 ? -13.719 0.306 9.953 1 97 17 VAL B C 1
ATOM 1293 O O . VAL B 1 17 ? -12.539 0.643 10.023 1 97 17 VAL B O 1
ATOM 1296 N N . ALA B 1 18 ? -14.711 1.029 10.43 1 95.31 18 ALA B N 1
ATOM 1297 C CA . ALA B 1 18 ? -14.469 2.322 11.062 1 95.31 18 ALA B CA 1
ATOM 1298 C C . ALA B 1 18 ? -13.57 2.174 12.289 1 95.31 18 ALA B C 1
ATOM 1300 O O . ALA B 1 18 ? -12.688 2.998 12.523 1 95.31 18 ALA B O 1
ATOM 1301 N N . GLU B 1 19 ? -13.82 1.183 13.07 1 95.69 19 GLU B N 1
ATOM 1302 C CA . GLU B 1 19 ? -13.023 0.932 14.266 1 95.69 19 GLU B CA 1
ATOM 1303 C C . GLU B 1 19 ? -11.57 0.657 13.914 1 95.69 19 GLU B C 1
ATOM 1305 O O . GLU B 1 19 ? -10.656 1.23 14.516 1 95.69 19 GLU B O 1
ATOM 1310 N N . ARG B 1 20 ? -11.344 -0.196 12.945 1 95.06 20 ARG B N 1
ATOM 1311 C CA . ARG B 1 20 ? -9.984 -0.525 12.539 1 95.06 20 ARG B CA 1
ATOM 1312 C C . ARG B 1 20 ? -9.281 0.693 11.953 1 95.06 20 ARG B C 1
ATOM 1314 O O . ARG B 1 20 ? -8.086 0.903 12.195 1 95.06 20 ARG B O 1
ATOM 1321 N N . LEU B 1 21 ? -10.016 1.454 11.211 1 95.19 21 LEU B N 1
ATOM 1322 C CA . LEU B 1 21 ? -9.43 2.656 10.633 1 95.19 21 LEU B CA 1
ATOM 1323 C C . LEU B 1 21 ? -9.07 3.668 11.711 1 95.19 21 LEU B C 1
ATOM 1325 O O . LEU B 1 21 ? -8.047 4.344 11.617 1 95.19 21 LEU B O 1
ATOM 1329 N N . ALA B 1 22 ? -9.938 3.799 12.672 1 93.06 22 ALA B N 1
ATOM 1330 C CA . ALA B 1 22 ? -9.688 4.727 13.766 1 93.06 22 ALA B CA 1
ATOM 1331 C C . ALA B 1 22 ? -8.422 4.348 14.531 1 93.06 22 ALA B C 1
ATOM 1333 O O . ALA B 1 22 ? -7.73 5.215 15.062 1 93.06 22 ALA B O 1
ATOM 1334 N N . GLU B 1 23 ? -8.094 3.092 14.547 1 91.31 23 GLU B N 1
ATOM 1335 C CA . GLU B 1 23 ? -6.941 2.59 15.297 1 91.31 23 GLU B CA 1
ATOM 1336 C C . GLU B 1 23 ? -5.688 2.568 14.422 1 91.31 23 GLU B C 1
ATOM 1338 O O . GLU B 1 23 ? -4.57 2.457 14.93 1 91.31 23 GLU B O 1
ATOM 1343 N N . ALA B 1 24 ? -5.941 2.639 13.156 1 90.44 24 ALA B N 1
ATOM 1344 C CA . ALA B 1 24 ? -4.801 2.557 12.25 1 90.44 24 ALA B CA 1
ATOM 1345 C C . ALA B 1 24 ? -3.922 3.799 12.352 1 90.44 24 ALA B C 1
ATOM 1347 O O . ALA B 1 24 ? -4.422 4.926 12.32 1 90.44 24 ALA B O 1
ATOM 1348 N N . SER B 1 25 ? -2.604 3.596 12.539 1 90.25 25 SER B N 1
ATOM 1349 C CA . SER B 1 25 ? -1.654 4.703 12.578 1 90.25 25 SER B CA 1
ATOM 1350 C C . SER B 1 25 ? -0.954 4.879 11.234 1 90.25 25 SER B C 1
ATOM 1352 O O . SER B 1 25 ? -0.437 5.953 10.93 1 90.25 25 SER B O 1
ATOM 1354 N N . SER B 1 26 ? -0.934 3.797 10.453 1 93 26 SER B N 1
ATOM 1355 C CA . SER B 1 26 ? -0.248 3.846 9.164 1 93 26 SER B CA 1
ATOM 1356 C C . SER B 1 26 ? -0.859 2.859 8.172 1 93 26 SER B C 1
ATOM 1358 O O . SER B 1 26 ? -1.635 1.982 8.562 1 93 26 SER B O 1
ATOM 1360 N N . GLY B 1 27 ? -0.522 2.986 6.93 1 96.38 27 GLY B N 1
ATOM 1361 C CA . GLY B 1 27 ? -0.842 2.139 5.793 1 96.38 27 GLY B CA 1
ATOM 1362 C C . GLY B 1 27 ? -0.049 2.486 4.547 1 96.38 27 GLY B C 1
ATOM 1363 O O . GLY B 1 27 ? 1.071 2.992 4.641 1 96.38 27 GLY B O 1
ATOM 1364 N N . VAL B 1 28 ? -0.584 2.119 3.426 1 97.81 28 VAL B N 1
ATOM 1365 C CA . VAL B 1 28 ? 0.087 2.391 2.158 1 97.81 28 VAL B CA 1
ATOM 1366 C C . VAL B 1 28 ? -0.811 3.252 1.272 1 97.81 28 VAL B C 1
ATOM 1368 O O . VAL B 1 28 ? -1.945 2.871 0.972 1 97.81 28 VAL B O 1
ATOM 1371 N N . LEU B 1 29 ? -0.331 4.402 0.933 1 98.44 29 LEU B N 1
ATOM 1372 C CA . LEU B 1 29 ? -0.993 5.301 -0.008 1 98.44 29 LEU B CA 1
ATOM 1373 C C . LEU B 1 29 ? -0.485 5.066 -1.428 1 98.44 29 LEU B C 1
ATOM 1375 O O . LEU B 1 29 ? 0.72 5.141 -1.68 1 98.44 29 LEU B O 1
ATOM 1379 N N . SER B 1 30 ? -1.381 4.789 -2.316 1 98.69 30 SER B N 1
ATOM 1380 C CA . SER B 1 30 ? -1.046 4.477 -3.701 1 98.69 30 SER B CA 1
ATOM 1381 C C . SER B 1 30 ? -1.493 5.594 -4.641 1 98.69 30 SER B C 1
ATOM 1383 O O . SER B 1 30 ? -2.635 6.051 -4.57 1 98.69 30 SER B O 1
ATOM 1385 N N . LEU B 1 31 ? -0.635 6 -5.504 1 98.69 31 LEU B N 1
ATOM 1386 C CA . LEU B 1 31 ? -0.814 7.094 -6.449 1 98.69 31 LEU B CA 1
ATOM 1387 C C . LEU B 1 31 ? -0.532 6.637 -7.875 1 98.69 31 LEU B C 1
ATOM 1389 O O . LEU B 1 31 ? -0.006 5.539 -8.086 1 98.69 31 LEU B O 1
ATOM 1393 N N . ALA B 1 32 ? -0.933 7.477 -8.836 1 98.69 32 ALA B N 1
ATOM 1394 C CA . ALA B 1 32 ? -0.788 7.055 -10.227 1 98.69 32 ALA B CA 1
ATOM 1395 C C . ALA B 1 32 ? -0.436 8.242 -11.125 1 98.69 32 ALA B C 1
ATOM 1397 O O . ALA B 1 32 ? -0.919 9.352 -10.914 1 98.69 32 ALA B O 1
ATOM 1398 N N . ASP B 1 33 ? 0.373 8.008 -12.062 1 98.44 33 ASP B N 1
ATOM 1399 C CA . ASP B 1 33 ? 0.68 8.891 -13.188 1 98.44 33 ASP B CA 1
ATOM 1400 C C . ASP B 1 33 ? 0.84 8.094 -14.484 1 98.44 33 ASP B C 1
ATOM 1402 O O . ASP B 1 33 ? 1.909 7.539 -14.75 1 98.44 33 ASP B O 1
ATOM 1406 N N . GLY B 1 34 ? -0.214 8.141 -15.328 1 98.31 34 GLY B N 1
ATOM 1407 C CA . GLY B 1 34 ? -0.193 7.273 -16.5 1 98.31 34 GLY B CA 1
ATOM 1408 C C . GLY B 1 34 ? -0.205 5.801 -16.141 1 98.31 34 GLY B C 1
ATOM 1409 O O . GLY B 1 34 ? -1.104 5.332 -15.438 1 98.31 34 GLY B O 1
ATOM 1410 N N . SER B 1 35 ? 0.805 5.086 -16.625 1 98.62 35 SER B N 1
ATOM 1411 C CA . SER B 1 35 ? 0.919 3.654 -16.375 1 98.62 35 SER B CA 1
ATOM 1412 C C . SER B 1 35 ? 1.902 3.367 -15.25 1 98.62 35 SER B C 1
ATOM 1414 O O . SER B 1 35 ? 2.348 2.23 -15.078 1 98.62 35 SER B O 1
ATOM 1416 N N . ARG B 1 36 ? 2.215 4.383 -14.484 1 98.56 36 ARG B N 1
ATOM 1417 C CA . ARG B 1 36 ? 3.16 4.246 -13.375 1 98.56 36 ARG B CA 1
ATOM 1418 C C . ARG B 1 36 ? 2.457 4.395 -12.031 1 98.56 36 ARG B C 1
ATOM 1420 O O . ARG B 1 36 ? 1.757 5.383 -11.797 1 98.56 36 ARG B O 1
ATOM 1427 N N . SER B 1 37 ? 2.588 3.441 -11.219 1 98.44 37 SER B N 1
ATOM 1428 C CA . SER B 1 37 ? 2.094 3.539 -9.852 1 98.44 37 SER B CA 1
ATOM 1429 C C . SER B 1 37 ? 3.199 3.973 -8.891 1 98.44 37 SER B C 1
ATOM 1431 O O . SER B 1 37 ? 4.379 3.715 -9.141 1 98.44 37 SER B O 1
ATOM 1433 N N . TYR B 1 38 ? 2.848 4.652 -7.871 1 97.44 38 TYR B N 1
ATOM 1434 C CA . TYR B 1 38 ? 3.758 5.062 -6.805 1 97.44 38 TYR B CA 1
ATOM 1435 C C . TYR B 1 38 ? 3.09 4.938 -5.441 1 97.44 38 TYR B C 1
ATOM 1437 O O . TYR B 1 38 ? 2.168 5.691 -5.125 1 97.44 38 TYR B O 1
ATOM 1445 N N . ALA B 1 39 ? 3.531 4 -4.664 1 97.69 39 ALA B N 1
ATOM 1446 C CA . ALA B 1 39 ? 2.967 3.771 -3.336 1 97.69 39 ALA B CA 1
ATOM 1447 C C . ALA B 1 39 ? 3.965 4.141 -2.242 1 97.69 39 ALA B C 1
ATOM 1449 O O . ALA B 1 39 ? 5.164 3.885 -2.375 1 97.69 39 ALA B O 1
ATOM 1450 N N . ILE B 1 40 ? 3.492 4.645 -1.15 1 94.75 40 ILE B N 1
ATOM 1451 C CA . ILE B 1 40 ? 4.352 5.02 -0.033 1 94.75 40 ILE B CA 1
ATOM 1452 C C . ILE B 1 40 ? 3.686 4.633 1.285 1 94.75 40 ILE B C 1
ATOM 1454 O O . ILE B 1 40 ? 2.463 4.73 1.422 1 94.75 40 ILE B O 1
ATOM 1458 N N . PRO B 1 41 ? 4.512 4.133 2.213 1 94.38 41 PRO B N 1
ATOM 1459 C CA . PRO B 1 41 ? 3.957 4.09 3.568 1 94.38 41 PRO B CA 1
ATOM 1460 C C . PRO B 1 41 ? 3.611 5.477 4.105 1 94.38 41 PRO B C 1
ATOM 1462 O O . PRO B 1 41 ? 4.355 6.438 3.877 1 94.38 41 PRO B O 1
ATOM 1465 N N . ALA B 1 42 ? 2.498 5.621 4.762 1 92.81 42 ALA B N 1
ATOM 1466 C CA . ALA B 1 42 ? 2.078 6.93 5.25 1 92.81 42 ALA B CA 1
ATOM 1467 C C . ALA B 1 42 ? 1.305 6.805 6.559 1 92.81 42 ALA B C 1
ATOM 1469 O O . ALA B 1 42 ? 0.489 5.895 6.719 1 92.81 42 ALA B O 1
ATOM 1470 N N . HIS B 1 43 ? 1.613 7.715 7.469 1 91.56 43 HIS B N 1
ATOM 1471 C CA . HIS B 1 43 ? 0.748 7.875 8.633 1 91.56 43 HIS B CA 1
ATOM 1472 C C . HIS B 1 43 ? -0.614 8.43 8.234 1 91.56 43 HIS B C 1
ATOM 1474 O O . HIS B 1 43 ? -0.703 9.305 7.367 1 91.56 43 HIS B O 1
ATOM 1480 N N . VAL B 1 44 ? -1.629 7.953 8.953 1 95.38 44 VAL B N 1
ATOM 1481 C CA . VAL B 1 44 ? -2.977 8.32 8.531 1 95.38 44 VAL B CA 1
ATOM 1482 C C . VAL B 1 44 ? -3.814 8.695 9.75 1 95.38 44 VAL B C 1
ATOM 1484 O O . VAL B 1 44 ? -3.621 8.148 10.836 1 95.38 44 VAL B O 1
ATOM 1487 N N . HIS B 1 45 ? -4.633 9.641 9.57 1 95.44 45 HIS B N 1
ATOM 1488 C CA . HIS B 1 45 ? -5.719 9.969 10.492 1 95.44 45 HIS B CA 1
ATOM 1489 C C . HIS B 1 45 ? -7.074 9.844 9.805 1 95.44 45 HIS B C 1
ATOM 1491 O O . HIS B 1 45 ? -7.293 10.438 8.742 1 95.44 45 HIS B O 1
ATOM 1497 N N . HIS B 1 46 ? -7.918 9.055 10.383 1 96.94 46 HIS B N 1
ATOM 1498 C CA . HIS B 1 46 ? -9.273 8.945 9.867 1 96.94 46 HIS B CA 1
ATOM 1499 C C . HIS B 1 46 ? -10.18 10.023 10.461 1 96.94 46 HIS B C 1
ATOM 1501 O O . HIS B 1 46 ? -10.438 10.023 11.664 1 96.94 46 HIS B O 1
ATOM 1507 N N . ASP B 1 47 ? -10.633 10.906 9.656 1 95.5 47 ASP B N 1
ATOM 1508 C CA . ASP B 1 47 ? -11.648 11.883 10.023 1 95.5 47 ASP B CA 1
ATOM 1509 C C . ASP B 1 47 ? -13.047 11.391 9.672 1 95.5 47 ASP B C 1
ATOM 1511 O O . ASP B 1 47 ? -13.57 11.688 8.594 1 95.5 47 ASP B O 1
ATOM 1515 N N . ALA B 1 48 ? -13.688 10.711 10.586 1 93.19 48 ALA B N 1
ATOM 1516 C CA . ALA B 1 48 ? -14.969 10.055 10.336 1 93.19 48 ALA B CA 1
ATOM 1517 C C . ALA B 1 48 ? -16.047 11.078 10.008 1 93.19 48 ALA B C 1
ATOM 1519 O O . ALA B 1 48 ? -16.875 10.852 9.117 1 93.19 48 ALA B O 1
ATOM 1520 N N . GLU B 1 49 ? -16.109 12.172 10.664 1 92.19 49 GLU B N 1
ATOM 1521 C CA . GLU B 1 49 ? -17.125 13.195 10.438 1 92.19 49 GLU B CA 1
ATOM 1522 C C . GLU B 1 49 ? -17 13.805 9.047 1 92.19 49 GLU B C 1
ATOM 1524 O O . GLU B 1 49 ? -18 14.062 8.383 1 92.19 49 GLU B O 1
ATOM 1529 N N . GLY B 1 50 ? -15.781 13.961 8.617 1 93.69 50 GLY B N 1
ATOM 1530 C CA . GLY B 1 50 ? -15.547 14.547 7.305 1 93.69 50 GLY B CA 1
ATOM 1531 C C . GLY B 1 50 ? -15.516 13.523 6.188 1 93.69 50 GLY B C 1
ATOM 1532 O O . GLY B 1 50 ? -15.344 13.875 5.02 1 93.69 50 GLY B O 1
ATOM 1533 N N . GLU B 1 51 ? -15.602 12.203 6.539 1 95.81 51 GLU B N 1
ATOM 1534 C CA . GLU B 1 51 ? -15.539 11.109 5.57 1 95.81 51 GLU B CA 1
ATOM 1535 C C . GLU B 1 51 ? -14.273 11.195 4.723 1 95.81 51 GLU B C 1
ATOM 1537 O O . GLU B 1 51 ? -14.336 11.148 3.494 1 95.81 51 GLU B O 1
ATOM 1542 N N . ARG B 1 52 ? -13.227 11.344 5.434 1 97.94 52 ARG B N 1
ATOM 1543 C CA . ARG B 1 52 ? -11.961 11.508 4.738 1 97.94 52 ARG B CA 1
ATOM 1544 C C . ARG B 1 52 ? -10.805 10.945 5.559 1 97.94 52 ARG B C 1
ATOM 1546 O O . ARG B 1 52 ? -10.945 10.719 6.766 1 97.94 52 ARG B O 1
ATOM 1553 N N . LEU B 1 53 ? -9.789 10.633 4.875 1 98.38 53 LEU B N 1
ATOM 1554 C CA . LEU B 1 53 ? -8.492 10.336 5.473 1 98.38 53 LEU B CA 1
ATOM 1555 C C . LEU B 1 53 ? -7.523 11.5 5.281 1 98.38 53 LEU B C 1
ATOM 1557 O O . LEU B 1 53 ? -7.508 12.133 4.223 1 98.38 53 LEU B O 1
ATOM 1561 N N . LEU B 1 54 ? -6.703 11.719 6.297 1 97.31 54 LEU B N 1
ATOM 1562 C CA . LEU B 1 54 ? -5.68 12.758 6.25 1 97.31 54 LEU B CA 1
ATOM 1563 C C . LEU B 1 54 ? -4.289 12.156 6.449 1 97.31 54 LEU B C 1
ATOM 1565 O O . LEU B 1 54 ? -4.09 11.328 7.336 1 97.31 54 LEU B O 1
ATOM 1569 N N . PHE B 1 55 ? -3.369 12.57 5.609 1 95.81 55 PHE B N 1
ATOM 1570 C CA . PHE B 1 55 ? -1.981 12.133 5.668 1 95.81 55 PHE B CA 1
ATOM 1571 C C . PHE B 1 55 ? -1.045 13.312 5.875 1 95.81 55 PHE B C 1
ATOM 1573 O O . PHE B 1 55 ? -1.198 14.359 5.234 1 95.81 55 PHE B O 1
ATOM 1580 N N . ARG B 1 56 ? -0.083 13.156 6.738 1 92.25 56 ARG B N 1
ATOM 1581 C CA . ARG B 1 56 ? 0.991 14.125 6.914 1 92.25 56 ARG B CA 1
ATOM 1582 C C . ARG B 1 56 ? 2.24 13.711 6.148 1 92.25 56 ARG B C 1
ATOM 1584 O O . ARG B 1 56 ? 2.883 12.711 6.492 1 92.25 56 ARG B O 1
ATOM 1591 N N . LEU B 1 57 ? 2.541 14.406 5.117 1 91.38 57 LEU B N 1
ATOM 1592 C CA . LEU B 1 57 ? 3.664 14.055 4.258 1 91.38 57 LEU B CA 1
ATOM 1593 C C . LEU B 1 57 ? 4.699 15.172 4.227 1 91.38 57 LEU B C 1
ATOM 1595 O O . LEU B 1 57 ? 4.34 16.359 4.207 1 91.38 57 LEU B O 1
ATOM 1599 N N . THR B 1 58 ? 5.91 14.734 4.16 1 86.31 58 THR B N 1
ATOM 1600 C CA . THR B 1 58 ? 6.992 15.703 4.062 1 86.31 58 THR B CA 1
ATOM 1601 C C . THR B 1 58 ? 7.484 15.828 2.623 1 86.31 58 THR B C 1
ATOM 1603 O O . THR B 1 58 ? 7.43 14.867 1.858 1 86.31 58 THR B O 1
ATOM 1606 N N . ASP B 1 59 ? 7.777 17.016 2.32 1 79.69 59 ASP B N 1
ATOM 1607 C CA . ASP B 1 59 ? 8.352 17.328 1.013 1 79.69 59 ASP B CA 1
ATOM 1608 C C . ASP B 1 59 ? 9.773 17.859 1.146 1 79.69 59 ASP B C 1
ATOM 1610 O O . ASP B 1 59 ? 9.992 18.922 1.743 1 79.69 59 ASP B O 1
ATOM 1614 N N . ASP B 1 60 ? 10.703 17.078 0.631 1 67.06 60 ASP B N 1
ATOM 1615 C CA . ASP B 1 60 ? 12.055 17.625 0.635 1 67.06 60 ASP B CA 1
ATOM 1616 C C . ASP B 1 60 ? 12.414 18.219 -0.729 1 67.06 60 ASP B C 1
ATOM 1618 O O . ASP B 1 60 ? 13.594 18.469 -1.016 1 67.06 60 ASP B O 1
ATOM 1622 N N . GLY B 1 61 ? 11.43 18.5 -1.5 1 61.81 61 GLY B N 1
ATOM 1623 C CA . GLY B 1 61 ? 11.625 19.109 -2.809 1 61.81 61 GLY B CA 1
ATOM 1624 C C . GLY B 1 61 ? 12.008 18.094 -3.879 1 61.81 61 GLY B C 1
ATOM 1625 O O . GLY B 1 61 ? 12.016 18.422 -5.066 1 61.81 61 GLY B O 1
ATOM 1626 N N . THR B 1 62 ? 12.414 17.031 -3.557 1 56.28 62 THR B N 1
ATOM 1627 C CA . THR B 1 62 ? 12.883 16.016 -4.504 1 56.28 62 THR B CA 1
ATOM 1628 C C . THR B 1 62 ? 11.914 14.844 -4.562 1 56.28 62 THR B C 1
ATOM 1630 O O . THR B 1 62 ? 12.133 13.891 -5.312 1 56.28 62 THR B O 1
ATOM 1633 N N . SER B 1 63 ? 10.719 15.125 -3.947 1 66.38 63 SER B N 1
ATOM 1634 C CA . SER B 1 63 ? 9.961 13.914 -3.682 1 66.38 63 SER B CA 1
ATOM 1635 C C . SER B 1 63 ? 9.008 13.594 -4.832 1 66.38 63 SER B C 1
ATOM 1637 O O . SER B 1 63 ? 8.297 14.477 -5.32 1 66.38 63 SER B O 1
ATOM 1639 N N . LYS B 1 64 ? 9.164 12.539 -5.453 1 83.44 64 LYS B N 1
ATOM 1640 C CA . LYS B 1 64 ? 8.289 11.906 -6.441 1 83.44 64 LYS B CA 1
ATOM 1641 C C . LYS B 1 64 ? 6.844 11.867 -5.945 1 83.44 64 LYS B C 1
ATOM 1643 O O . LYS B 1 64 ? 5.906 11.93 -6.746 1 83.44 64 LYS B O 1
ATOM 1648 N N . LYS B 1 65 ? 6.688 11.945 -4.688 1 86.75 65 LYS B N 1
ATOM 1649 C CA . LYS B 1 65 ? 5.348 11.688 -4.176 1 86.75 65 LYS B CA 1
ATOM 1650 C C . LYS B 1 65 ? 4.398 12.836 -4.5 1 86.75 65 LYS B C 1
ATOM 1652 O O . LYS B 1 65 ? 3.24 12.609 -4.863 1 86.75 65 LYS B O 1
ATOM 1657 N N . PHE B 1 66 ? 4.848 14.078 -4.551 1 91.31 66 PHE B N 1
ATOM 1658 C CA . PHE B 1 66 ? 3.924 15.18 -4.789 1 91.31 66 PHE B CA 1
ATOM 1659 C C . PHE B 1 66 ? 3.643 15.336 -6.277 1 91.31 66 PHE B C 1
ATOM 1661 O O . PHE B 1 66 ? 2.553 15.766 -6.668 1 91.31 66 PHE B O 1
ATOM 1668 N N . GLU B 1 67 ? 4.598 15 -7.105 1 93.62 67 GLU B N 1
ATOM 1669 C CA . GLU B 1 67 ? 4.305 14.93 -8.539 1 93.62 67 GLU B CA 1
ATOM 1670 C C . GLU B 1 67 ? 3.199 13.914 -8.82 1 93.62 67 GLU B C 1
ATOM 1672 O O . GLU B 1 67 ? 2.281 14.195 -9.594 1 93.62 67 GLU B O 1
ATOM 1677 N N . PHE B 1 68 ? 3.262 12.797 -8.172 1 96.88 68 PHE B N 1
ATOM 1678 C CA . PHE B 1 68 ? 2.238 11.773 -8.352 1 96.88 68 PHE B CA 1
ATOM 1679 C C . PHE B 1 68 ? 0.9 12.242 -7.789 1 96.88 68 PHE B C 1
ATOM 1681 O O . PHE B 1 68 ? -0.153 11.953 -8.359 1 96.88 68 PHE B O 1
ATOM 1688 N N . ILE B 1 69 ? 0.955 12.883 -6.633 1 96.88 69 ILE B N 1
ATOM 1689 C CA . ILE B 1 69 ? -0.295 13.367 -6.055 1 96.88 69 ILE B CA 1
ATOM 1690 C C . ILE B 1 69 ? -0.981 14.312 -7.035 1 96.88 69 ILE B C 1
ATOM 1692 O O . ILE B 1 69 ? -2.197 14.242 -7.23 1 96.88 69 ILE B O 1
ATOM 1696 N N . GLU B 1 70 ? -0.236 15.211 -7.68 1 96.19 70 GLU B N 1
ATOM 1697 C CA . GLU B 1 70 ? -0.789 16.156 -8.641 1 96.19 70 GLU B CA 1
ATOM 1698 C C . GLU B 1 70 ? -1.385 15.438 -9.844 1 96.19 70 GLU B C 1
ATOM 1700 O O . GLU B 1 70 ? -2.369 15.898 -10.43 1 96.19 70 GLU B O 1
ATOM 1705 N N . ALA B 1 71 ? -0.834 14.352 -10.211 1 98.06 71 ALA B N 1
ATOM 1706 C CA . ALA B 1 71 ? -1.254 13.625 -11.398 1 98.06 71 ALA B CA 1
ATOM 1707 C C . ALA B 1 71 ? -2.393 12.656 -11.078 1 98.06 71 ALA B C 1
ATOM 1709 O O . ALA B 1 71 ? -3.035 12.125 -11.984 1 98.06 71 ALA B O 1
ATOM 1710 N N . THR B 1 72 ? -2.676 12.406 -9.805 1 98.62 72 THR B N 1
ATOM 1711 C CA . THR B 1 72 ? -3.625 11.383 -9.383 1 98.62 72 THR B CA 1
ATOM 1712 C C . THR B 1 72 ? -5.016 11.984 -9.195 1 98.62 72 THR B C 1
ATOM 1714 O O . THR B 1 72 ? -5.199 12.922 -8.414 1 98.62 72 THR B O 1
ATOM 1717 N N . ASP B 1 73 ? -6.031 11.375 -9.859 1 98.62 73 ASP B N 1
ATOM 1718 C CA . ASP B 1 73 ? -7.426 11.758 -9.656 1 98.62 73 ASP B CA 1
ATOM 1719 C C . ASP B 1 73 ? -8.086 10.891 -8.586 1 98.62 73 ASP B C 1
ATOM 1721 O O . ASP B 1 73 ? -8.953 11.359 -7.848 1 98.62 73 ASP B O 1
ATOM 1725 N N . GLU B 1 74 ? -7.773 9.68 -8.633 1 98.75 74 GLU B N 1
ATOM 1726 C CA . GLU B 1 74 ? -8.281 8.711 -7.664 1 98.75 74 GLU B CA 1
ATOM 1727 C C . GLU B 1 74 ? -7.148 7.914 -7.031 1 98.75 74 GLU B C 1
ATOM 1729 O O . GLU B 1 74 ? -6.453 7.164 -7.723 1 98.75 74 GLU B O 1
ATOM 1734 N N . ALA B 1 75 ? -6.93 8.07 -5.777 1 98.88 75 ALA B N 1
ATOM 1735 C CA . ALA B 1 75 ? -5.902 7.355 -5.023 1 98.88 75 ALA B CA 1
ATOM 1736 C C . ALA B 1 75 ? -6.508 6.184 -4.254 1 98.88 75 ALA B C 1
ATOM 1738 O O . ALA B 1 75 ? -7.727 6.098 -4.102 1 98.88 75 ALA B O 1
ATOM 1739 N N . THR B 1 76 ? -5.727 5.258 -3.85 1 98.75 76 THR B N 1
ATOM 1740 C CA . THR B 1 76 ? -6.102 4.145 -2.986 1 98.75 76 THR B CA 1
ATOM 1741 C C . THR B 1 76 ? -5.23 4.113 -1.732 1 98.75 76 THR B C 1
ATOM 1743 O O . THR B 1 76 ? -4.031 4.379 -1.798 1 98.75 76 THR B O 1
ATOM 1746 N N . PHE B 1 77 ? -5.801 3.889 -0.64 1 98.81 77 PHE B N 1
ATOM 1747 C CA . PHE B 1 77 ? -5.121 3.621 0.623 1 98.81 77 PHE B CA 1
ATOM 1748 C C . PHE B 1 77 ? -5.48 2.238 1.149 1 98.81 77 PHE B C 1
ATOM 1750 O O . PHE B 1 77 ? -6.652 1.849 1.141 1 98.81 77 PHE B O 1
ATOM 1757 N N . VAL B 1 78 ? -4.496 1.493 1.604 1 98.38 78 VAL B N 1
ATOM 1758 C CA . VAL B 1 78 ? -4.711 0.173 2.188 1 98.38 78 VAL B CA 1
ATOM 1759 C C . VAL B 1 78 ? -3.977 0.071 3.521 1 98.38 78 VAL B C 1
ATOM 1761 O O . VAL B 1 78 ? -2.799 0.425 3.617 1 98.38 78 VAL B O 1
ATOM 1764 N N . CYS B 1 79 ? -4.625 -0.35 4.523 1 97.12 79 CYS B N 1
ATOM 1765 C CA . CYS B 1 79 ? -3.982 -0.845 5.738 1 97.12 79 CYS B CA 1
ATOM 1766 C C . CYS B 1 79 ? -4.445 -2.26 6.062 1 97.12 79 CYS B C 1
ATOM 1768 O O . CYS B 1 79 ? -5.551 -2.656 5.688 1 97.12 79 CYS B O 1
ATOM 1770 N N . TYR B 1 80 ? -3.508 -3.033 6.684 1 94.25 80 TYR B N 1
ATOM 1771 C CA . TYR B 1 80 ? -3.818 -4.449 6.855 1 94.25 80 TYR B CA 1
ATOM 1772 C C . TYR B 1 80 ? -3.033 -5.043 8.016 1 94.25 80 TYR B C 1
ATOM 1774 O O . TYR B 1 80 ? -2.066 -4.441 8.492 1 94.25 80 TYR B O 1
ATOM 1782 N N . GLU B 1 81 ? -3.492 -6.059 8.516 1 90.62 81 GLU B N 1
ATOM 1783 C CA . GLU B 1 81 ? -2.785 -6.953 9.43 1 90.62 81 GLU B CA 1
ATOM 1784 C C . GLU B 1 81 ? -2.812 -8.391 8.922 1 90.62 81 GLU B C 1
ATOM 1786 O O . GLU B 1 81 ? -3.869 -8.906 8.539 1 90.62 81 GLU B O 1
ATOM 1791 N N . ASP B 1 82 ? -1.606 -8.898 8.789 1 86.44 82 ASP B N 1
ATOM 1792 C CA . 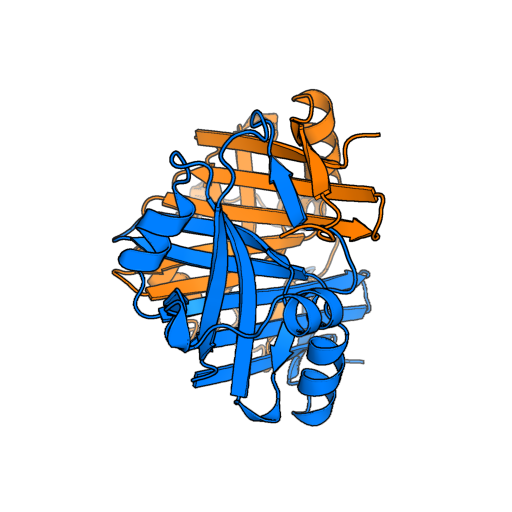ASP B 1 82 ? -1.45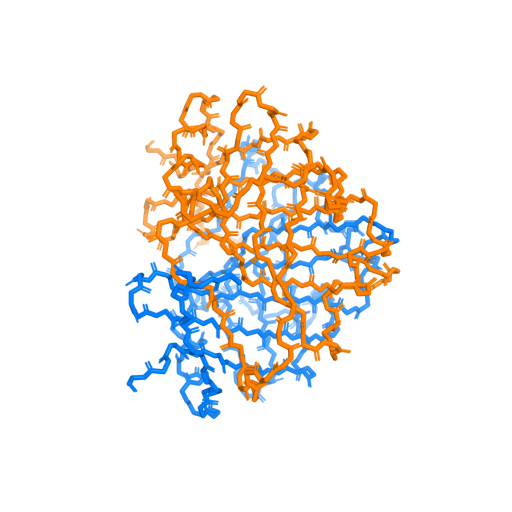9 -10.297 8.391 1 86.44 82 ASP B CA 1
ATOM 1793 C C . ASP B 1 82 ? -0.937 -11.148 9.555 1 86.44 82 ASP B C 1
ATOM 1795 O O . ASP B 1 82 ? 0.272 -11.219 9.781 1 86.44 82 ASP B O 1
ATOM 1799 N N . ALA B 1 83 ? -1.848 -11.734 10.281 1 78.75 83 ALA B N 1
ATOM 1800 C CA . ALA B 1 83 ? -1.482 -12.609 11.391 1 78.75 83 ALA B CA 1
ATOM 1801 C C . ALA B 1 83 ? -1.766 -14.07 11.055 1 78.75 83 ALA B C 1
ATOM 1803 O O . ALA B 1 83 ? -2.332 -14.805 11.867 1 78.75 83 ALA B O 1
ATOM 1804 N N . GLY B 1 84 ? -1.407 -14.414 9.836 1 73.06 84 GLY B N 1
ATOM 1805 C CA . GLY B 1 84 ? -1.634 -15.797 9.445 1 73.06 84 GLY B CA 1
ATOM 1806 C C . GLY B 1 84 ? -3.102 -16.125 9.258 1 73.06 84 GLY B C 1
ATOM 1807 O O . GLY B 1 84 ? -3.748 -15.625 8.336 1 73.06 84 GLY B O 1
ATOM 1808 N N . THR B 1 85 ? -3.648 -16.844 10.297 1 71.25 85 THR B N 1
ATOM 1809 C CA . THR B 1 85 ? -5.02 -17.328 10.203 1 71.25 85 THR B CA 1
ATOM 1810 C C . THR B 1 85 ? -6.008 -16.203 10.516 1 71.25 85 THR B C 1
ATOM 1812 O O . THR B 1 85 ? -7.203 -16.328 10.227 1 71.25 85 THR B O 1
ATOM 1815 N N . ASP B 1 86 ? -5.602 -15.203 11.07 1 84.44 86 ASP B N 1
ATOM 1816 C CA . ASP B 1 86 ? -6.434 -14.039 11.344 1 84.44 86 ASP B CA 1
ATOM 1817 C C . ASP B 1 86 ? -5.887 -12.797 10.641 1 84.44 86 ASP B C 1
ATOM 1819 O O . ASP B 1 86 ? -4.918 -12.195 11.109 1 84.44 86 ASP B O 1
ATOM 1823 N N . SER B 1 87 ? -6.473 -12.484 9.492 1 90.31 87 SER B N 1
ATOM 1824 C CA . SER B 1 87 ? -5.992 -11.328 8.742 1 90.31 87 SER B CA 1
ATOM 1825 C C . SER B 1 87 ? -7.141 -10.414 8.336 1 90.31 87 SER B C 1
ATOM 1827 O O . SER B 1 87 ? -8.289 -10.852 8.258 1 90.31 87 SER B O 1
ATOM 1829 N N . TRP B 1 88 ? -6.867 -9.203 8.273 1 93.25 88 TRP B N 1
ATOM 1830 C CA . TRP B 1 88 ? -7.844 -8.242 7.773 1 93.25 88 TRP B CA 1
ATOM 1831 C C . TRP B 1 88 ? -7.164 -7.152 6.957 1 93.25 88 TRP B C 1
ATOM 1833 O O . TRP B 1 88 ? -5.945 -6.98 7.031 1 93.25 88 TRP B O 1
ATOM 1843 N N . SER B 1 89 ? -7.883 -6.512 6.133 1 95.06 89 SER B N 1
ATOM 1844 C CA . SER B 1 89 ? -7.434 -5.344 5.375 1 95.06 89 SER B CA 1
ATOM 1845 C C . SER B 1 89 ? -8.57 -4.344 5.184 1 95.06 89 SER B C 1
ATOM 1847 O O . SER B 1 89 ? -9.742 -4.719 5.184 1 95.06 89 SER B O 1
ATOM 1849 N N . ILE B 1 90 ? -8.234 -3.141 5.145 1 97.19 90 ILE B N 1
ATOM 1850 C CA . ILE B 1 90 ? -9.141 -2.053 4.789 1 97.19 90 ILE B CA 1
ATOM 1851 C C . ILE B 1 90 ? -8.688 -1.413 3.48 1 97.19 90 ILE B C 1
ATOM 1853 O O . ILE B 1 90 ? -7.492 -1.189 3.271 1 97.19 90 ILE B O 1
ATOM 1857 N N . PHE B 1 91 ? -9.617 -1.184 2.662 1 96.81 91 PHE B N 1
ATOM 1858 C CA . PHE B 1 91 ? -9.43 -0.577 1.349 1 96.81 91 PHE B CA 1
ATOM 1859 C C . PHE B 1 91 ? -10.266 0.694 1.216 1 96.81 91 PHE B C 1
ATOM 1861 O O . PHE B 1 91 ? -11.484 0.664 1.387 1 96.81 91 PHE B O 1
ATOM 1868 N N . ALA B 1 92 ? -9.602 1.807 0.915 1 98.38 92 ALA B N 1
ATOM 1869 C CA . ALA B 1 92 ? -10.258 3.096 0.706 1 98.38 92 ALA B CA 1
ATOM 1870 C C . ALA B 1 92 ? -9.836 3.713 -0.625 1 98.38 92 ALA B C 1
ATOM 1872 O O . ALA B 1 92 ? -8.664 3.652 -1.005 1 98.38 92 ALA B O 1
ATOM 1873 N N . ARG B 1 93 ? -10.766 4.32 -1.311 1 98.38 93 ARG B N 1
ATOM 1874 C CA . ARG B 1 93 ? -10.484 4.934 -2.605 1 98.38 93 ARG B CA 1
ATOM 1875 C C . ARG B 1 93 ? -11.266 6.234 -2.775 1 98.38 93 ARG B C 1
ATOM 1877 O O . ARG B 1 93 ? -12.398 6.348 -2.316 1 98.38 93 ARG B O 1
ATOM 1884 N N . GLY B 1 94 ? -10.688 7.18 -3.414 1 98.81 94 GLY B N 1
ATOM 1885 C CA . GLY B 1 94 ? -11.328 8.445 -3.727 1 98.81 94 GLY B CA 1
ATOM 1886 C C . GLY B 1 94 ? -10.359 9.5 -4.23 1 98.81 94 GLY B C 1
ATOM 1887 O O . GLY B 1 94 ? -9.18 9.211 -4.449 1 98.81 94 GLY B O 1
ATOM 1888 N N . PRO B 1 95 ? -10.867 10.672 -4.496 1 98.88 95 PRO B N 1
ATOM 1889 C CA . PRO B 1 95 ? -10 11.758 -4.941 1 98.88 95 PRO B CA 1
ATOM 1890 C C . PRO B 1 95 ? -9.008 12.203 -3.865 1 98.88 95 PRO B C 1
ATOM 1892 O O . PRO B 1 95 ? -9.297 12.094 -2.67 1 98.88 95 PRO B O 1
ATOM 1895 N N . ILE B 1 96 ? -7.91 12.703 -4.289 1 98.81 96 ILE B N 1
ATOM 1896 C CA . ILE B 1 96 ? -6.84 13.109 -3.387 1 98.81 96 ILE B CA 1
ATOM 1897 C C . ILE B 1 96 ? -6.414 14.539 -3.707 1 98.81 96 ILE B C 1
ATOM 1899 O O . ILE B 1 96 ? -6.43 14.953 -4.871 1 98.81 96 ILE B O 1
ATOM 1903 N N . ARG B 1 97 ? -5.996 15.258 -2.715 1 98.12 97 ARG B N 1
ATOM 1904 C CA . ARG B 1 97 ? -5.465 16.594 -2.922 1 98.12 97 ARG B CA 1
ATOM 1905 C C . ARG B 1 97 ? -4.629 17.047 -1.728 1 98.12 97 ARG B C 1
ATOM 1907 O O . ARG B 1 97 ? -4.84 16.578 -0.605 1 98.12 97 ARG B O 1
ATOM 1914 N N . VAL B 1 98 ? -3.695 17.938 -2.023 1 97.19 98 VAL B N 1
ATOM 1915 C CA . VAL B 1 98 ? -3.006 18.641 -0.951 1 97.19 98 VAL B CA 1
ATOM 1916 C C . VAL B 1 98 ? -3.904 19.75 -0.403 1 97.19 98 VAL B C 1
ATOM 1918 O O . VAL B 1 98 ? -4.43 20.562 -1.164 1 97.19 98 VAL B O 1
ATOM 1921 N N . LEU B 1 99 ? -4.094 19.719 0.941 1 97.44 99 LEU B N 1
ATOM 1922 C CA . LEU B 1 99 ? -4.906 20.781 1.519 1 97.44 99 LEU B CA 1
ATOM 1923 C C . LEU B 1 99 ? -4.199 22.125 1.408 1 97.44 99 LEU B C 1
ATOM 1925 O O . LEU B 1 99 ? -3.018 22.234 1.738 1 97.44 99 LEU B O 1
ATOM 1929 N N . PRO B 1 100 ? -4.926 23.078 0.911 1 96.94 100 PRO B N 1
ATOM 1930 C CA . PRO B 1 100 ? -4.324 24.406 0.932 1 96.94 100 PRO B CA 1
ATOM 1931 C C . PRO B 1 100 ? -4.16 24.969 2.348 1 96.94 100 PRO B C 1
ATOM 1933 O O . PRO B 1 100 ? -4.777 24.453 3.287 1 96.94 100 PRO B O 1
ATOM 1936 N N . ASP B 1 101 ? -3.373 25.953 2.504 1 92.69 101 ASP B N 1
ATOM 1937 C CA . ASP B 1 101 ? -3 26.5 3.803 1 92.69 101 ASP B CA 1
ATOM 1938 C C . ASP B 1 101 ? -4.234 26.906 4.609 1 92.69 101 ASP B C 1
ATOM 1940 O O . ASP B 1 101 ? -4.281 26.703 5.824 1 92.69 101 ASP B O 1
ATOM 1944 N N . ASP B 1 102 ? -5.188 27.453 4.008 1 95.12 102 ASP B N 1
ATOM 1945 C CA . ASP B 1 102 ? -6.344 27.984 4.719 1 95.12 102 ASP B CA 1
ATOM 1946 C C . ASP B 1 102 ? -7.285 26.875 5.156 1 95.12 102 ASP B C 1
ATOM 1948 O O . ASP B 1 102 ? -8.195 27.094 5.957 1 95.12 102 ASP B O 1
ATOM 1952 N N . GLU B 1 103 ? -7.125 25.625 4.672 1 95.88 103 GLU B N 1
ATOM 1953 C CA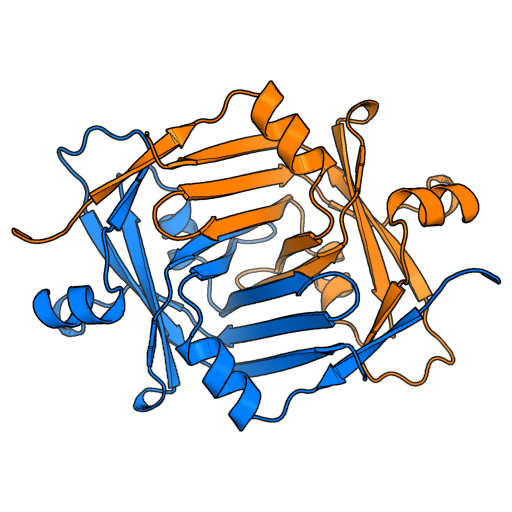 . GLU B 1 103 ? -7.953 24.484 5.055 1 95.88 103 GLU B CA 1
ATOM 1954 C C . GLU B 1 103 ? -7.203 23.562 6.004 1 95.88 103 GLU B C 1
ATOM 1956 O O . GLU B 1 103 ? -7.793 22.625 6.562 1 95.88 103 GLU B O 1
ATOM 1961 N N . ARG B 1 104 ? -6.027 23.828 6.152 1 93.56 104 ARG B N 1
ATOM 1962 C CA . ARG B 1 104 ? -5.211 22.969 7.012 1 93.56 104 ARG B CA 1
ATOM 1963 C C . ARG B 1 104 ? -5.566 23.172 8.477 1 93.56 104 ARG B C 1
ATOM 1965 O O . ARG B 1 104 ? -5.793 24.297 8.922 1 93.56 104 ARG B O 1
ATOM 1972 N N . PRO B 1 105 ? -5.645 22 9.203 1 90.88 105 PRO B N 1
ATOM 1973 C CA . PRO B 1 105 ? -5.766 22.188 10.656 1 90.88 105 PRO B CA 1
ATOM 1974 C C . PRO B 1 105 ? -4.57 22.922 11.258 1 90.88 105 PRO B C 1
ATOM 1976 O O . PRO B 1 105 ? -3.514 23.016 10.633 1 90.88 105 PRO B O 1
ATOM 1979 N N . ASP B 1 106 ? -4.805 23.453 12.438 1 89.12 106 ASP B N 1
ATOM 1980 C CA . ASP B 1 106 ? -3.68 24.094 13.109 1 89.12 106 ASP B CA 1
ATOM 1981 C C . ASP B 1 106 ? -2.686 23.062 13.625 1 89.12 106 ASP B C 1
ATOM 1983 O O . ASP B 1 106 ? -2.996 21.875 13.68 1 89.12 106 ASP B O 1
ATOM 1987 N N . GLU B 1 107 ? -1.535 23.5 13.961 1 84.06 107 GLU B N 1
ATOM 1988 C CA . GLU B 1 107 ? -0.423 22.625 14.344 1 84.06 107 GLU B CA 1
ATOM 1989 C C . GLU B 1 107 ? -0.791 21.75 15.523 1 84.06 107 GLU B C 1
ATOM 1991 O O . GLU B 1 107 ? -0.42 20.562 15.57 1 84.06 107 GLU B O 1
ATOM 1996 N N . THR B 1 108 ? -1.421 22.328 16.531 1 87.62 108 THR B N 1
ATOM 1997 C CA . THR B 1 108 ? -1.828 21.578 17.703 1 87.62 108 THR B CA 1
ATOM 1998 C C . THR B 1 108 ? -2.738 20.422 17.328 1 87.62 108 THR B C 1
ATOM 2000 O O . THR B 1 108 ? -2.555 19.297 17.797 1 87.62 108 THR B O 1
ATOM 2003 N N . THR B 1 109 ? -3.715 20.672 16.469 1 89.75 109 THR B N 1
ATOM 2004 C CA . THR B 1 109 ? -4.645 19.656 15.984 1 89.75 109 THR B CA 1
ATOM 2005 C C . THR B 1 109 ? -3.91 18.562 15.203 1 89.75 109 THR B C 1
ATOM 2007 O O . THR B 1 109 ? -4.156 17.375 15.398 1 89.75 109 THR B O 1
ATOM 2010 N N . ILE B 1 110 ? -3.023 18.969 14.383 1 88.62 110 ILE B N 1
ATOM 2011 C CA . ILE B 1 110 ? -2.244 18.031 13.586 1 88.62 110 ILE B CA 1
ATOM 2012 C C . ILE B 1 110 ? -1.44 17.109 14.508 1 88.62 110 ILE B C 1
ATOM 2014 O O . ILE B 1 110 ? -1.413 15.891 14.32 1 88.62 110 ILE B O 1
ATOM 2018 N N . ASN B 1 111 ? -0.827 17.625 15.477 1 85.62 111 ASN B N 1
ATOM 2019 C CA . ASN B 1 111 ? -0.04 16.844 16.422 1 85.62 111 ASN B CA 1
ATOM 2020 C C . ASN B 1 111 ? -0.908 15.836 17.172 1 85.62 111 ASN B C 1
ATOM 2022 O O . ASN B 1 111 ? -0.473 14.719 17.453 1 85.62 111 ASN B O 1
ATOM 2026 N N . GLU B 1 112 ? -2.023 16.281 17.516 1 86.62 112 GLU B N 1
ATOM 2027 C CA . GLU B 1 112 ? -2.955 15.398 18.203 1 86.62 112 GLU B CA 1
ATOM 2028 C C . GLU B 1 112 ? -3.398 14.25 17.297 1 86.62 112 GLU B C 1
ATOM 2030 O O . GLU B 1 112 ? -3.559 13.117 17.75 1 86.62 112 GLU B O 1
ATOM 2035 N N . MET B 1 113 ? -3.654 14.578 16.047 1 87.94 113 MET B N 1
ATOM 2036 C CA . MET B 1 113 ? -4.117 13.594 15.078 1 87.94 113 MET B CA 1
ATOM 2037 C C . MET B 1 113 ? -3.088 12.484 14.891 1 87.94 113 MET B C 1
ATOM 2039 O O . MET B 1 113 ? -3.449 11.32 14.734 1 87.94 113 MET B O 1
ATOM 2043 N N . TYR B 1 114 ? -1.815 12.781 14.969 1 86.62 114 TYR B N 1
ATOM 2044 C CA . TYR B 1 114 ? -0.803 11.797 14.594 1 86.62 114 TYR B CA 1
ATOM 2045 C C . TYR B 1 114 ? 0.039 11.398 15.805 1 86.62 114 TYR B C 1
ATOM 2047 O O . TYR B 1 114 ? 0.789 10.422 15.75 1 86.62 114 TYR B O 1
ATOM 2055 N N . GLY B 1 115 ? -0.379 11.867 17 1 72.81 115 GLY B N 1
ATOM 2056 C CA . GLY B 1 115 ? 0.213 11.5 18.281 1 72.81 115 GLY B CA 1
ATOM 2057 C C . GLY B 1 115 ? 1.728 11.438 18.234 1 72.81 115 GLY B C 1
ATOM 2058 O O . GLY B 1 115 ? 2.367 11.109 19.234 1 72.81 115 GLY B O 1
ATOM 2059 N N . GLY B 1 116 ? 2.408 11.531 17.125 1 65.31 116 GLY B N 1
ATOM 2060 C CA . GLY B 1 116 ? 3.84 11.281 17.047 1 65.31 116 GLY B CA 1
ATOM 2061 C C . GLY B 1 116 ? 4.559 12.195 16.078 1 65.31 116 GLY B C 1
ATOM 2062 O O . GLY B 1 116 ? 3.992 13.188 15.617 1 65.31 116 GLY B O 1
ATOM 2063 N N . GLY B 1 117 ? 5.852 11.867 15.914 1 66.38 117 GLY B N 1
ATOM 2064 C CA . GLY B 1 117 ? 6.75 12.664 15.094 1 66.38 117 GLY B CA 1
ATOM 2065 C C . GLY B 1 117 ? 6.531 12.469 13.609 1 66.38 117 GLY B C 1
ATOM 2066 O O . GLY B 1 117 ? 5.84 11.531 13.195 1 66.38 117 GLY B O 1
ATOM 2067 N N . VAL B 1 118 ? 6.852 13.453 12.891 1 69.25 118 VAL B N 1
ATOM 2068 C CA . VAL B 1 118 ? 6.883 13.406 11.43 1 69.25 118 VAL B CA 1
ATOM 2069 C C . VAL B 1 118 ? 8.102 12.609 10.961 1 69.25 118 VAL B C 1
ATOM 2071 O O . VAL B 1 118 ? 9.219 12.852 11.422 1 69.25 118 VAL B O 1
ATOM 2074 N N . ARG B 1 119 ? 7.828 11.633 10.203 1 69.06 119 ARG B N 1
ATOM 2075 C CA . ARG B 1 119 ? 8.93 10.844 9.672 1 69.06 119 ARG B CA 1
ATOM 2076 C C . ARG B 1 119 ? 9.68 11.602 8.578 1 69.06 119 ARG B C 1
ATOM 2078 O O . ARG B 1 119 ? 9.062 12.133 7.652 1 69.06 119 ARG B O 1
ATOM 2085 N N . VAL B 1 120 ? 10.984 11.719 8.734 1 66.94 120 VAL B N 1
ATOM 2086 C CA . VAL B 1 120 ? 11.836 12.43 7.785 1 66.94 120 VAL B CA 1
ATOM 2087 C C . VAL B 1 120 ? 12.93 11.492 7.27 1 66.94 120 VAL B C 1
ATOM 2089 O O . VAL B 1 120 ? 13.453 10.664 8.023 1 66.94 120 VAL B O 1
ATOM 2092 N N . PHE B 1 121 ? 13.008 11.484 5.945 1 61.47 121 PHE B N 1
ATOM 2093 C CA . PHE B 1 121 ? 14.008 10.648 5.281 1 61.47 121 PHE B CA 1
ATOM 2094 C C . PHE B 1 121 ? 15.297 11.43 5.059 1 61.47 121 PHE B C 1
ATOM 2096 O O . PHE B 1 121 ? 15.312 12.43 4.336 1 61.47 121 PHE B O 1
ATOM 2103 N N . ASP B 1 122 ? 16.438 10.797 5.336 1 55.72 122 ASP B N 1
ATOM 2104 C CA . ASP B 1 122 ? 17.844 11.164 5.102 1 55.72 122 ASP B CA 1
ATOM 2105 C C . ASP B 1 122 ? 18 12.68 5.098 1 55.72 122 ASP B C 1
ATOM 2107 O O . ASP B 1 122 ? 19.109 13.188 4.848 1 55.72 122 ASP B O 1
ATOM 2111 N N . GLU B 1 123 ? 17.078 13.43 4.77 1 50.28 123 GLU B N 1
ATOM 2112 C CA . GLU B 1 123 ? 17.422 14.773 4.297 1 50.28 123 GLU B CA 1
ATOM 2113 C C . GLU B 1 123 ? 17.766 15.695 5.461 1 50.28 123 GLU B C 1
ATOM 2115 O O . GLU B 1 123 ? 17.328 15.469 6.594 1 50.28 123 GLU B O 1
ATOM 2120 N N . GLU B 1 124 ? 18.828 16.328 5.207 1 47.12 124 GLU B N 1
ATOM 2121 C CA . GLU B 1 124 ? 19.188 17.531 5.969 1 47.12 124 GLU B CA 1
ATOM 2122 C C . GLU B 1 124 ? 17.969 18.406 6.23 1 47.12 124 GLU B C 1
ATOM 2124 O O . GLU B 1 124 ? 17.172 18.656 5.316 1 47.12 124 GLU B O 1
ATOM 2129 N N . ILE B 1 125 ? 17.5 18.297 7.383 1 51.16 125 ILE B N 1
ATOM 2130 C CA . ILE B 1 125 ? 16.344 18.922 8 1 51.16 125 ILE B CA 1
ATOM 2131 C C . ILE B 1 125 ? 16.219 20.359 7.52 1 51.16 125 ILE B C 1
ATOM 2133 O O . ILE B 1 125 ? 15.211 21.031 7.785 1 51.16 125 ILE B O 1
ATOM 2137 N N . ASP B 1 126 ? 17.109 20.875 6.887 1 53.03 126 ASP B N 1
ATOM 2138 C CA . ASP B 1 126 ? 16.984 22.328 7 1 53.03 126 ASP B CA 1
ATOM 2139 C C . ASP B 1 126 ? 15.719 22.828 6.305 1 53.03 126 ASP B C 1
ATOM 2141 O O . ASP B 1 126 ? 15.117 23.812 6.734 1 53.03 126 ASP B O 1
ATOM 2145 N N . ASP B 1 127 ? 15.289 22.172 5.184 1 60.66 127 ASP B N 1
ATOM 2146 C CA . ASP B 1 127 ? 14.164 22.844 4.543 1 60.66 127 ASP B CA 1
ATOM 2147 C C . ASP B 1 127 ? 13.016 21.875 4.301 1 60.66 127 ASP B C 1
ATOM 2149 O O . ASP B 1 127 ? 12.453 21.828 3.203 1 60.66 127 ASP B O 1
ATOM 2153 N N . LEU B 1 128 ? 12.539 21.219 5.41 1 72.19 128 LEU B N 1
ATOM 2154 C CA . LEU B 1 128 ? 11.469 20.234 5.27 1 72.19 128 LEU B CA 1
ATOM 2155 C C . LEU B 1 128 ? 10.102 20.906 5.398 1 72.19 128 LEU B C 1
ATOM 2157 O O . LEU B 1 128 ? 9.867 21.672 6.328 1 72.19 128 LEU B O 1
ATOM 2161 N N . GLU B 1 129 ? 9.359 20.875 4.223 1 81.25 129 GLU B N 1
ATOM 2162 C CA . GLU B 1 129 ? 7.973 21.328 4.281 1 81.25 129 GLU B CA 1
ATOM 2163 C C . GLU B 1 129 ? 7.031 20.172 4.586 1 81.25 129 GLU B C 1
ATOM 2165 O O . GLU B 1 129 ? 7.203 19.062 4.059 1 81.25 129 GLU B O 1
ATOM 2170 N N . VAL B 1 130 ? 6.082 20.484 5.496 1 86.38 130 VAL B N 1
ATOM 2171 C CA . VAL B 1 130 ? 5.082 19.484 5.859 1 86.38 130 VAL B CA 1
ATOM 2172 C C . VAL B 1 130 ? 3.754 19.812 5.18 1 86.38 130 VAL B C 1
ATOM 2174 O O . VAL B 1 130 ? 3.289 20.953 5.234 1 86.38 130 VAL B O 1
ATOM 2177 N N . HIS B 1 131 ? 3.178 18.859 4.535 1 91.69 131 HIS B N 1
ATOM 2178 C CA . HIS B 1 131 ? 1.88 19 3.885 1 91.69 131 HIS B CA 1
ATOM 2179 C C . HIS B 1 131 ? 0.862 18.031 4.465 1 91.69 131 HIS B C 1
ATOM 2181 O O . HIS B 1 131 ? 1.223 16.938 4.902 1 91.69 131 HIS B O 1
ATOM 2187 N N . ILE B 1 132 ? -0.377 18.531 4.484 1 95.19 132 ILE B N 1
ATOM 2188 C CA . ILE B 1 132 ? -1.486 17.625 4.785 1 95.19 132 ILE B CA 1
ATOM 2189 C C . ILE B 1 132 ? -2.223 17.266 3.496 1 95.19 132 ILE B C 1
ATOM 2191 O O . ILE B 1 132 ? -2.611 18.156 2.729 1 95.19 132 ILE B O 1
ATOM 2195 N N . VAL B 1 133 ? -2.379 16.031 3.27 1 97.19 133 VAL B N 1
ATOM 2196 C CA . VAL B 1 133 ? -3.037 15.5 2.078 1 97.19 133 VAL B CA 1
ATOM 2197 C C . VAL B 1 133 ? -4.363 14.852 2.465 1 97.19 133 VAL B C 1
ATOM 2199 O O . VAL B 1 133 ? -4.441 14.133 3.465 1 97.19 133 VAL B O 1
ATOM 2202 N N . GLU B 1 134 ? -5.336 15.133 1.69 1 98.62 134 GLU B N 1
ATOM 2203 C CA . GLU B 1 134 ? -6.676 14.594 1.926 1 98.62 134 GLU B CA 1
ATOM 2204 C C . GLU B 1 134 ? -7.047 13.562 0.869 1 98.62 134 GLU B C 1
ATOM 2206 O O . GLU B 1 134 ? -6.82 13.773 -0.324 1 98.62 134 GLU B O 1
ATOM 2211 N N . LEU B 1 135 ? -7.559 12.445 1.301 1 98.88 135 LEU B N 1
ATOM 2212 C CA . LEU B 1 135 ? -8.25 11.469 0.469 1 98.88 135 LEU B CA 1
ATOM 2213 C C . LEU B 1 135 ? -9.727 11.375 0.851 1 98.88 135 LEU B C 1
ATOM 2215 O O . LEU B 1 135 ? -10.055 11.008 1.979 1 98.88 135 LEU B O 1
ATOM 2219 N N . GLU B 1 136 ? -10.594 11.742 -0.038 1 98.75 136 GLU B N 1
ATOM 2220 C CA . GLU B 1 136 ? -12.023 11.547 0.195 1 98.75 136 GLU B CA 1
ATOM 2221 C C . GLU B 1 136 ? -12.414 10.078 0.03 1 98.75 136 GLU B C 1
ATOM 2223 O O . GLU B 1 136 ? -11.805 9.352 -0.761 1 98.75 136 GLU B O 1
ATOM 2228 N N . LEU B 1 137 ? -13.445 9.688 0.785 1 98.38 137 LEU B N 1
ATOM 2229 C CA . LEU B 1 137 ? -13.805 8.273 0.81 1 98.38 137 LEU B CA 1
ATOM 2230 C C . LEU B 1 137 ? -14.969 7.988 -0.127 1 98.38 137 LEU B C 1
ATOM 2232 O O . LEU B 1 137 ? -16.109 7.828 0.323 1 98.38 137 LEU B O 1
ATOM 2236 N N . ASP B 1 138 ? -14.727 7.852 -1.362 1 98.12 138 ASP B N 1
ATOM 2237 C CA . ASP B 1 138 ? -15.75 7.402 -2.307 1 98.12 138 ASP B CA 1
ATOM 2238 C C . ASP B 1 138 ? -16.094 5.934 -2.084 1 98.12 138 ASP B C 1
ATOM 2240 O O . ASP B 1 138 ? -17.25 5.527 -2.246 1 98.12 138 ASP B O 1
ATOM 2244 N N . GLU B 1 139 ? -15.141 5.109 -1.822 1 97.12 139 GLU B N 1
ATOM 2245 C CA . GLU B 1 139 ? -15.289 3.699 -1.479 1 97.12 139 GLU B CA 1
ATOM 2246 C C . GLU B 1 139 ? -14.5 3.352 -0.217 1 97.12 139 GLU B C 1
ATOM 2248 O O . GLU B 1 139 ? -13.375 3.816 -0.032 1 97.12 139 GLU B O 1
ATOM 2253 N N . LEU B 1 140 ? -15.07 2.637 0.658 1 97.38 140 LEU B N 1
ATOM 2254 C CA . LEU B 1 140 ? -14.461 2.133 1.885 1 97.38 140 LEU B CA 1
ATOM 2255 C C . LEU B 1 140 ? -14.961 0.729 2.203 1 97.38 140 LEU B C 1
ATOM 2257 O O . LEU B 1 140 ? -16.156 0.536 2.471 1 97.38 140 LEU B O 1
ATOM 2261 N N . THR B 1 141 ? -14.039 -0.21 2.104 1 96.06 141 THR B N 1
ATOM 2262 C CA . THR B 1 141 ? -14.406 -1.599 2.357 1 96.06 141 THR B CA 1
ATOM 2263 C C . THR B 1 141 ? -13.375 -2.279 3.248 1 96.06 141 THR B C 1
ATOM 2265 O O . THR B 1 141 ? -12.25 -1.785 3.395 1 96.06 141 THR B O 1
ATOM 2268 N N . GLY B 1 142 ? -13.805 -3.236 3.928 1 95.88 142 GLY B N 1
ATOM 2269 C CA . GLY B 1 142 ? -12.945 -4.078 4.742 1 95.88 142 GLY B CA 1
ATOM 2270 C C . GLY B 1 142 ? -13.195 -5.559 4.543 1 95.88 142 GLY B C 1
ATOM 2271 O O . GLY B 1 142 ? -14.336 -5.98 4.352 1 95.88 142 GLY B O 1
ATOM 2272 N N . ARG B 1 143 ? -12.125 -6.297 4.562 1 93.25 143 ARG B N 1
ATOM 2273 C CA . ARG B 1 143 ? -12.227 -7.75 4.5 1 93.25 143 ARG B CA 1
ATOM 2274 C C . ARG B 1 143 ? -11.445 -8.398 5.637 1 93.25 143 ARG B C 1
ATOM 2276 O O . ARG B 1 143 ? -10.438 -7.859 6.094 1 93.25 143 ARG B O 1
ATOM 2283 N N . GLU B 1 144 ? -11.93 -9.539 6.051 1 92.94 144 GLU B N 1
ATOM 2284 C CA . GLU B 1 144 ? -11.234 -10.312 7.078 1 92.94 144 GLU B CA 1
ATOM 2285 C C . GLU B 1 144 ? -11.391 -11.812 6.836 1 92.94 144 GLU B C 1
ATOM 2287 O O . GLU B 1 144 ? -12.297 -12.242 6.113 1 92.94 144 GLU B O 1
ATOM 2292 N N . THR B 1 145 ? -10.461 -12.578 7.359 1 88.56 145 THR B N 1
ATOM 2293 C CA . THR B 1 145 ? -10.547 -14.031 7.242 1 88.56 145 THR B CA 1
ATOM 2294 C C . THR B 1 145 ? -11.836 -14.547 7.883 1 88.56 145 THR B C 1
ATOM 2296 O O . THR B 1 145 ? -12.219 -14.102 8.969 1 88.56 145 THR B O 1
ATOM 2299 N N . ALA B 1 146 ? -12.461 -15.43 7.062 1 84.38 146 ALA B N 1
ATOM 2300 C CA . ALA B 1 146 ? -13.688 -16.031 7.59 1 84.38 146 ALA B CA 1
ATOM 2301 C C . ALA B 1 146 ? -13.383 -16.922 8.789 1 84.38 146 ALA B C 1
ATOM 2303 O O . ALA B 1 146 ? -12.375 -17.641 8.805 1 84.38 146 ALA B O 1
ATOM 2304 N N . ARG B 1 147 ? -14.016 -16.75 9.906 1 68.88 147 ARG B N 1
ATOM 2305 C CA . ARG B 1 147 ? -13.914 -17.609 11.07 1 68.88 147 ARG B CA 1
ATOM 2306 C C . ARG B 1 147 ? -14.641 -18.938 10.844 1 68.88 147 ARG B C 1
ATOM 2308 O O . ARG B 1 147 ? -15.625 -18.984 10.094 1 68.88 147 ARG B O 1
#

Nearest PDB structures (foldseek):
  3fkh-assembly1_A  TM=8.012E-01  e=1.233E-08  Corynebacterium glutamicum ATCC 13032
  3fkh-assembly2_C  TM=7.727E-01  e=1.233E-08  Corynebacterium glutamicum ATCC 13032
  3cp3-assembly1_A-2  TM=7.665E-01  e=1.166E-08  Corynebacterium diphtheriae NCTC 13129
  2aq6-assembly1_B  TM=6.210E-01  e=8.873E-04  Mycobacterium tuberculosis
  3hmz-assembly1_A-2  TM=4.807E-01  e=3.770E-03  Shewanella baltica OS155

Organism: Haloferax mediterranei (strain ATCC 33500 / DSM 1411 / JCM 8866 / NBRC 14739 / NCIMB 2177 / R-4) (NCBI:txid523841)